Protein AF-A0T329-F1 (afdb_monomer_lite)

Sequence (205 aa):
LLAVPAVRWRAGVRARPNAAGSAGAGRGRLFFRAAAARPVATAVQAEQEDGEEEEEVVVEERYALGGACRVLAGMPAPLGATALHGGVNFAVYSSGASAASLCLFTPDDLKAETVTEEVPLDPLLNLTGNVWHVFIHGDQLHDMLYGYRFDGVFAPERGQYYDVSNIVVDPYAKAVVSRGKYGVPGPGDNCWPQMAGMIPLPHST

Organism: Sorghum bicolor (NCBI:txid4558)

Secondary structure (DSSP, 8-state):
--PPPP--------PPPPPP------------PPPP-PPPP--------------------EEEGGGTEEEE---S-SSEEEEETTEEEEEEE-SSEEEEEEEEE-HHHHHHT--SEEEEEPTTTSEETTEEEEEEE-GGGGG-EEEEEEEE-EEGGGTEE--TTSPBPPTT-SSEE--SSTT---GGG-SS---EEEPPPTT--

InterPro domains:
  IPR004193 Glycoside hydrolase, family 13, N-terminal [PF02922] (78-173)
  IPR013783 Immunoglobulin-like fold [G3DSA:2.60.40.10] (40-201)
  IPR014756 Immunoglobulin E-set [SSF81296] (74-200)
  IPR044505 Glycogen debranching enzyme GlgX/isoamylase, N-terminal Early set domain [cd02856] (78-183)

Foldseek 3Di:
DDDDDDDDDDDDDDDDDDDDDDDDDDDDDDDDDDDDDDDDDDDDDDDDDPDDPPPPPPPPFDAKPVRQKTKALADQPDAAWDDDPQWIKHKAFDQFFPWKKKFKAAPVCLLVVHTPIIHTFDCVRQDDNRMGMMIIGHPVQQRMWIWMFTHGDPDVVVPDHRDRVDTHEGPPAPDKDDDPDPPDAGPPSHNDGDMTGHRDDNPDD

Radius of gyration: 25.77 Å; chains: 1; bounding box: 57×97×56 Å

pLDDT: mean 74.61, std 25.46, range [27.39, 96.56]

Structure (mmCIF, N/CA/C/O backbone):
data_AF-A0T329-F1
#
_entry.id   AF-A0T329-F1
#
loop_
_atom_site.group_PDB
_atom_site.id
_atom_site.type_symbol
_atom_site.label_atom_id
_atom_site.label_alt_id
_atom_site.label_comp_id
_atom_site.label_asym_id
_atom_site.label_entity_id
_atom_site.label_seq_id
_atom_site.pdbx_PDB_ins_code
_atom_site.Cartn_x
_atom_site.Cartn_y
_atom_site.Cartn_z
_atom_site.occupancy
_atom_site.B_iso_or_equiv
_atom_site.auth_seq_id
_atom_site.auth_comp_id
_atom_site.auth_asym_id
_atom_site.auth_atom_id
_atom_site.pdbx_PDB_model_num
ATOM 1 N N . LEU A 1 1 ? 1.117 50.303 -25.299 1.00 45.19 1 LEU A N 1
ATOM 2 C CA . LEU A 1 1 ? 2.502 49.958 -24.904 1.00 45.19 1 LEU A CA 1
ATOM 3 C C . LEU A 1 1 ? 2.604 50.012 -23.384 1.00 45.19 1 LEU A C 1
ATOM 5 O O . LEU A 1 1 ? 2.921 51.059 -22.844 1.00 45.19 1 LEU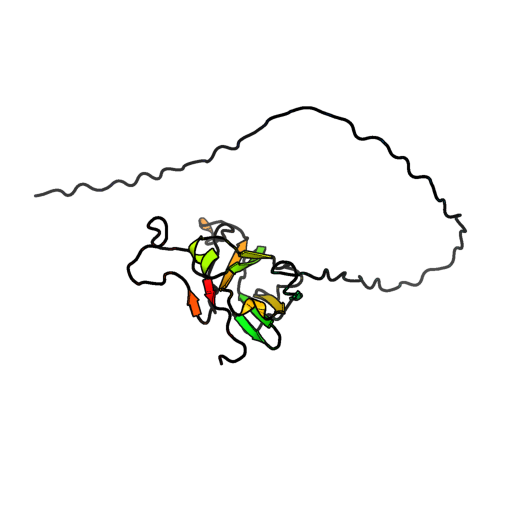 A O 1
ATOM 9 N N . LEU A 1 2 ? 2.281 48.915 -22.699 1.00 38.22 2 LEU A N 1
ATOM 10 C CA . LEU A 1 2 ? 2.601 48.726 -21.282 1.00 38.22 2 LEU A CA 1
ATOM 11 C C . LEU A 1 2 ? 3.101 47.288 -21.129 1.00 38.22 2 LEU A C 1
ATOM 13 O O . LEU A 1 2 ? 2.389 46.338 -21.443 1.00 38.22 2 LEU A O 1
ATOM 17 N N . ALA A 1 3 ? 4.378 47.177 -20.777 1.00 35.47 3 ALA A N 1
ATOM 18 C CA . ALA A 1 3 ? 5.136 45.943 -20.674 1.00 35.47 3 ALA A CA 1
ATOM 19 C C . ALA A 1 3 ? 4.874 45.264 -19.322 1.00 35.47 3 ALA A C 1
ATOM 21 O O . ALA A 1 3 ? 4.955 45.907 -18.278 1.00 35.47 3 ALA A O 1
ATOM 22 N N . VAL A 1 4 ? 4.593 43.962 -19.349 1.00 42.50 4 VAL A N 1
ATOM 23 C CA . VAL A 1 4 ? 4.541 43.093 -18.164 1.00 42.50 4 VAL A CA 1
ATOM 24 C C . VAL A 1 4 ? 5.918 42.432 -18.017 1.00 42.50 4 VAL A C 1
ATOM 26 O O . VAL A 1 4 ? 6.386 41.836 -18.990 1.00 42.50 4 VAL A O 1
ATOM 29 N N . PRO A 1 5 ? 6.608 42.518 -16.865 1.00 40.22 5 PRO A N 1
ATOM 30 C CA . PRO A 1 5 ? 7.885 41.838 -16.695 1.00 40.22 5 PRO A CA 1
ATOM 31 C C . PRO A 1 5 ? 7.687 40.339 -16.423 1.00 40.22 5 PRO A C 1
ATOM 33 O O . PRO A 1 5 ? 6.898 39.931 -15.573 1.00 40.22 5 PRO A O 1
ATOM 36 N N . ALA A 1 6 ? 8.442 39.526 -17.161 1.00 37.44 6 ALA A N 1
ATOM 37 C CA . ALA A 1 6 ? 8.512 38.078 -17.034 1.00 37.44 6 ALA A CA 1
ATOM 38 C C . ALA A 1 6 ? 9.158 37.656 -15.701 1.00 37.44 6 ALA A C 1
ATOM 40 O O . ALA A 1 6 ? 10.264 38.086 -15.364 1.00 37.44 6 ALA A O 1
ATOM 41 N N . VAL A 1 7 ? 8.487 36.769 -14.962 1.00 38.88 7 VAL A N 1
ATOM 42 C CA . VAL A 1 7 ? 9.017 36.152 -13.739 1.00 38.88 7 VAL A CA 1
ATOM 43 C C . VAL A 1 7 ? 9.925 34.986 -14.124 1.00 38.88 7 VAL A C 1
ATOM 45 O O . VAL A 1 7 ? 9.504 33.991 -14.710 1.00 38.88 7 VAL A O 1
ATOM 48 N N . ARG A 1 8 ? 11.208 35.140 -13.799 1.00 32.59 8 ARG A N 1
ATOM 49 C CA . ARG A 1 8 ? 12.291 34.189 -14.052 1.00 32.59 8 ARG A CA 1
ATOM 50 C C . ARG A 1 8 ? 12.406 33.229 -12.867 1.00 32.59 8 ARG A C 1
ATOM 52 O O . ARG A 1 8 ? 12.919 33.612 -11.819 1.00 32.59 8 ARG A O 1
ATOM 59 N N . TRP A 1 9 ? 11.970 31.984 -13.035 1.00 33.16 9 TRP A N 1
ATOM 60 C CA . TRP A 1 9 ? 12.202 30.925 -12.050 1.00 33.16 9 TRP A CA 1
ATOM 61 C C . TRP A 1 9 ? 13.675 30.496 -12.086 1.00 33.16 9 TRP A C 1
ATOM 63 O O . TRP A 1 9 ? 14.193 30.091 -13.126 1.00 33.16 9 TRP A O 1
ATOM 73 N N . ARG A 1 10 ? 14.375 30.620 -10.953 1.00 34.38 10 ARG A N 1
ATOM 74 C CA . ARG A 1 10 ? 15.698 30.018 -10.738 1.00 34.38 10 ARG A CA 1
ATOM 75 C C . ARG A 1 10 ? 15.503 28.695 -10.002 1.00 34.38 10 ARG A C 1
ATOM 77 O O . ARG A 1 10 ? 15.038 28.695 -8.867 1.00 34.38 10 ARG A O 1
ATOM 84 N N . ALA A 1 11 ? 15.887 27.593 -10.640 1.00 33.34 11 ALA A N 1
ATOM 85 C CA . ALA A 1 11 ? 16.025 26.295 -9.995 1.00 33.34 11 ALA A CA 1
ATOM 86 C C . ALA A 1 11 ? 17.158 26.364 -8.958 1.00 33.34 11 ALA A C 1
ATOM 88 O O . ALA A 1 11 ? 18.325 26.551 -9.306 1.00 33.34 11 ALA A O 1
ATOM 89 N N . GLY A 1 12 ? 16.804 26.278 -7.677 1.00 31.67 12 GLY A N 1
ATOM 90 C CA . GLY A 1 12 ? 17.750 26.164 -6.575 1.00 31.67 12 GLY A CA 1
ATOM 91 C C . GLY A 1 12 ? 17.897 24.705 -6.166 1.00 31.67 12 GLY A C 1
ATOM 92 O O . GLY A 1 12 ? 17.083 24.202 -5.400 1.00 31.67 12 GLY A O 1
ATOM 93 N N . VAL A 1 13 ? 18.944 24.042 -6.656 1.00 35.62 13 VAL A N 1
ATOM 94 C CA . VAL A 1 13 ? 19.409 22.752 -6.131 1.00 35.62 13 VAL A CA 1
ATOM 95 C C . VAL A 1 13 ? 19.964 23.004 -4.727 1.00 35.62 13 VAL A C 1
ATOM 97 O O . VAL A 1 13 ? 20.984 23.675 -4.577 1.00 35.62 13 VAL A O 1
ATOM 100 N N . ARG A 1 14 ? 19.293 22.504 -3.684 1.00 36.56 14 ARG A N 1
ATOM 101 C CA . ARG A 1 14 ? 19.864 22.437 -2.331 1.00 36.56 14 ARG A CA 1
ATOM 102 C C . ARG A 1 14 ? 20.309 21.009 -2.051 1.00 36.56 14 ARG A C 1
ATOM 104 O O . ARG A 1 14 ? 19.499 20.154 -1.713 1.00 36.56 14 ARG A O 1
ATOM 111 N N . ALA A 1 15 ? 21.613 20.787 -2.176 1.00 32.22 15 ALA A N 1
ATOM 112 C CA . ALA A 1 15 ? 22.290 19.636 -1.600 1.00 32.22 15 ALA A CA 1
ATOM 113 C C . ALA A 1 15 ? 22.218 19.716 -0.065 1.00 32.22 15 ALA A C 1
ATOM 115 O O . ALA A 1 15 ? 22.464 20.777 0.516 1.00 32.22 15 ALA A O 1
ATOM 116 N N . ARG A 1 16 ? 21.880 18.603 0.593 1.00 37.41 16 ARG A N 1
ATOM 117 C CA . ARG A 1 16 ? 22.009 18.456 2.048 1.00 37.41 16 ARG A CA 1
ATOM 118 C C . ARG A 1 16 ? 23.401 17.896 2.379 1.00 37.41 16 ARG A C 1
ATOM 120 O O . ARG A 1 16 ? 23.816 16.939 1.728 1.00 37.41 16 ARG A O 1
ATOM 127 N N . PRO A 1 17 ? 24.129 18.466 3.354 1.00 38.88 17 PRO A N 1
ATOM 128 C CA . PRO A 1 17 ? 25.424 17.946 3.779 1.00 38.88 17 PRO A CA 1
ATOM 129 C C . PRO A 1 17 ? 25.280 16.759 4.746 1.00 38.88 17 PRO A C 1
ATOM 131 O O . PRO A 1 17 ? 24.502 16.810 5.698 1.00 38.88 17 PRO A O 1
ATOM 134 N N . ASN A 1 18 ? 26.084 15.718 4.505 1.00 32.56 18 ASN A N 1
ATOM 135 C CA . ASN A 1 18 ? 26.355 14.622 5.436 1.00 32.56 18 ASN A CA 1
ATOM 136 C C . ASN A 1 18 ? 27.137 15.136 6.654 1.00 32.56 18 ASN A C 1
ATOM 138 O O . ASN A 1 18 ? 28.138 15.837 6.497 1.00 32.56 18 ASN A O 1
ATOM 142 N N . ALA A 1 19 ? 26.720 14.735 7.855 1.00 34.53 19 ALA A N 1
ATOM 143 C CA . ALA A 1 19 ? 27.475 14.935 9.087 1.00 34.53 19 ALA A CA 1
ATOM 144 C C . ALA A 1 19 ? 28.235 13.650 9.442 1.00 34.53 19 ALA A C 1
ATOM 146 O O . ALA A 1 19 ? 27.639 12.600 9.677 1.00 34.53 19 ALA A O 1
ATOM 147 N N . ALA A 1 20 ? 29.561 13.757 9.474 1.00 32.56 20 ALA A N 1
ATOM 148 C CA . ALA A 1 20 ? 30.476 12.751 9.983 1.00 32.56 20 ALA A CA 1
ATOM 149 C C . ALA A 1 20 ? 30.873 13.072 11.434 1.00 32.56 20 ALA A C 1
ATOM 151 O O . ALA A 1 20 ? 31.152 14.223 11.756 1.00 32.56 20 ALA A O 1
ATOM 152 N N . GLY A 1 21 ? 30.987 12.019 12.246 1.00 28.94 21 GLY A N 1
ATOM 153 C CA . GLY A 1 21 ? 32.034 11.852 13.257 1.00 28.94 21 GLY A CA 1
ATOM 154 C C . GLY A 1 21 ? 31.894 12.587 14.592 1.00 28.94 21 GLY A C 1
ATOM 155 O O . GLY A 1 21 ? 32.191 13.772 14.703 1.00 28.94 21 GLY A O 1
ATOM 156 N N . SER A 1 22 ? 31.674 11.822 15.663 1.00 34.50 22 SER A N 1
ATOM 157 C CA . SER A 1 22 ? 32.426 12.042 16.901 1.00 34.50 22 SER A CA 1
ATOM 158 C C . SER A 1 22 ? 32.785 10.703 17.553 1.00 34.50 22 SER A C 1
ATOM 160 O O . SER A 1 22 ? 31.972 9.790 17.678 1.00 34.50 22 SER A O 1
ATOM 162 N N . ALA A 1 23 ? 34.068 10.578 17.883 1.00 31.39 23 ALA A N 1
ATOM 163 C CA . ALA A 1 23 ? 34.666 9.475 18.612 1.00 31.39 23 ALA A CA 1
ATOM 164 C C . ALA A 1 23 ? 34.661 9.796 20.113 1.00 31.39 23 ALA A C 1
ATOM 166 O O . ALA A 1 23 ? 34.879 10.945 20.497 1.00 31.39 23 ALA A O 1
ATOM 167 N N . GLY A 1 24 ? 34.481 8.782 20.963 1.00 29.36 24 GLY A N 1
ATOM 168 C CA . GLY A 1 24 ? 34.556 8.960 22.413 1.00 29.36 24 GLY A CA 1
ATOM 169 C C . GLY A 1 24 ? 34.427 7.676 23.235 1.00 29.36 24 GLY A C 1
ATOM 170 O O . GLY A 1 24 ? 33.338 7.313 23.646 1.00 29.36 24 GLY A O 1
ATOM 171 N N . ALA A 1 25 ? 35.578 7.048 23.493 1.00 30.64 25 ALA A N 1
ATOM 172 C CA . ALA A 1 25 ? 35.999 6.394 24.742 1.00 30.64 25 ALA A CA 1
ATOM 173 C C . ALA A 1 25 ? 35.086 5.362 25.465 1.00 30.64 25 ALA A C 1
ATOM 175 O O . ALA A 1 25 ? 34.230 5.700 26.271 1.00 30.64 25 ALA A O 1
ATOM 176 N N . GLY A 1 26 ? 35.445 4.082 25.295 1.00 29.73 26 GLY A N 1
ATOM 177 C CA . GLY A 1 26 ? 35.900 3.151 26.345 1.00 29.73 26 GLY A CA 1
ATOM 178 C C . GLY A 1 26 ? 35.095 2.938 27.638 1.00 29.73 26 GLY A C 1
ATOM 179 O O . GLY A 1 26 ? 35.044 3.813 28.493 1.00 29.73 26 GLY A O 1
ATOM 180 N N . ARG A 1 27 ? 34.705 1.677 27.894 1.00 32.97 27 ARG A N 1
ATOM 181 C CA . ARG A 1 27 ? 35.072 0.912 29.111 1.00 32.97 27 ARG A CA 1
ATOM 182 C C . ARG A 1 27 ? 34.566 -0.536 29.051 1.00 32.97 27 ARG A C 1
ATOM 184 O O . ARG A 1 27 ? 33.564 -0.836 28.417 1.00 32.97 27 ARG A O 1
ATOM 191 N N . GLY A 1 28 ? 35.343 -1.410 29.689 1.00 31.30 28 GLY A N 1
ATOM 192 C CA . GLY A 1 28 ? 35.345 -2.868 29.578 1.00 31.30 28 GLY A CA 1
ATOM 193 C C . GLY A 1 28 ? 34.016 -3.597 29.764 1.00 31.30 28 GLY A C 1
ATOM 194 O O . GLY A 1 28 ? 33.159 -3.201 30.551 1.00 31.30 28 GLY A O 1
ATOM 195 N N . ARG A 1 29 ? 33.922 -4.758 29.111 1.00 35.59 29 ARG A N 1
ATOM 196 C CA . ARG A 1 29 ? 33.065 -5.854 29.558 1.00 35.59 29 ARG A CA 1
ATOM 197 C C . ARG A 1 29 ? 33.889 -7.118 29.742 1.00 35.59 29 ARG A C 1
ATOM 199 O O . ARG A 1 29 ? 34.763 -7.451 28.949 1.00 35.59 29 ARG A O 1
ATOM 206 N N . LEU A 1 30 ? 33.613 -7.727 30.884 1.00 36.62 30 LEU A N 1
ATOM 207 C CA . LEU A 1 30 ? 34.247 -8.889 31.470 1.00 36.62 30 LEU A CA 1
ATOM 208 C C . LEU A 1 30 ? 33.967 -10.135 30.628 1.00 36.62 30 LEU A C 1
ATOM 210 O O . LEU A 1 30 ? 32.835 -10.375 30.213 1.00 36.62 30 LEU A O 1
ATOM 214 N N . PHE A 1 31 ? 35.008 -10.936 30.428 1.00 27.39 31 PHE A N 1
ATOM 215 C CA . PHE A 1 31 ? 34.912 -12.284 29.890 1.00 27.39 31 PHE A CA 1
ATOM 216 C C . PHE A 1 31 ? 34.234 -13.197 30.916 1.00 27.39 31 PHE A C 1
ATOM 218 O O . PHE A 1 31 ? 34.784 -13.428 31.991 1.00 27.39 31 PHE A O 1
ATOM 225 N N . PHE A 1 32 ? 33.084 -13.769 30.564 1.00 30.48 32 PHE A N 1
ATOM 226 C CA . PHE A 1 32 ? 32.587 -14.987 31.197 1.00 30.48 32 PHE A CA 1
ATOM 227 C C . PHE A 1 32 ? 32.848 -16.164 30.253 1.00 30.48 32 PHE A C 1
ATOM 229 O O . PHE A 1 32 ? 32.249 -16.279 29.188 1.00 30.48 32 PHE A O 1
ATOM 236 N N . ARG A 1 33 ? 33.790 -17.027 30.649 1.00 32.84 33 ARG A N 1
ATOM 237 C CA . ARG A 1 33 ? 33.971 -18.373 30.091 1.00 32.84 33 ARG A CA 1
ATOM 238 C C . ARG A 1 33 ? 32.770 -19.225 30.505 1.00 32.84 33 ARG A C 1
ATOM 240 O O . ARG A 1 33 ? 32.576 -19.435 31.699 1.00 32.84 33 ARG A O 1
ATOM 247 N N . ALA A 1 34 ? 32.033 -19.761 29.537 1.00 33.00 34 ALA A N 1
ATOM 248 C CA . ALA A 1 34 ? 31.157 -20.909 29.746 1.00 33.00 34 ALA A CA 1
ATOM 249 C C . ALA A 1 34 ? 31.848 -22.167 29.205 1.00 33.00 34 ALA A C 1
ATOM 251 O O . ALA A 1 34 ? 32.463 -22.154 28.139 1.00 33.00 34 ALA A O 1
ATOM 252 N N . ALA A 1 35 ? 31.827 -23.211 30.027 1.00 32.75 35 ALA A N 1
ATOM 253 C CA . ALA A 1 35 ? 32.600 -24.430 29.894 1.00 32.75 35 ALA A CA 1
ATOM 254 C C . ALA A 1 35 ? 32.056 -25.383 28.819 1.00 32.75 35 ALA A C 1
ATOM 256 O O . ALA A 1 35 ? 30.879 -25.381 28.476 1.00 32.75 35 ALA A O 1
ATOM 257 N N . ALA A 1 36 ? 32.972 -26.212 28.327 1.00 32.31 36 ALA A N 1
ATOM 258 C CA . ALA A 1 36 ? 32.775 -27.231 27.315 1.00 32.31 36 ALA A CA 1
ATOM 259 C C . ALA A 1 36 ? 31.802 -28.343 27.740 1.00 32.31 36 ALA A C 1
ATOM 261 O O . ALA A 1 36 ? 31.911 -28.884 28.839 1.00 32.31 36 ALA A O 1
ATOM 262 N N . ALA A 1 37 ? 30.978 -28.785 26.792 1.00 33.53 37 ALA A N 1
ATOM 263 C CA . ALA A 1 37 ? 30.435 -30.136 26.752 1.00 33.53 37 ALA A CA 1
ATOM 264 C C . ALA A 1 37 ? 30.805 -30.741 25.391 1.00 33.53 37 ALA A C 1
ATOM 266 O O . ALA A 1 37 ? 30.382 -30.259 24.343 1.00 33.53 37 ALA A O 1
ATOM 267 N N . ARG A 1 38 ? 31.675 -31.754 25.410 1.00 31.86 38 ARG A N 1
ATOM 268 C CA . ARG A 1 38 ? 32.046 -32.551 24.234 1.00 31.86 38 ARG A CA 1
ATOM 269 C C . ARG A 1 38 ? 31.001 -33.655 24.064 1.00 31.86 38 ARG A C 1
ATOM 271 O O . ARG A 1 38 ? 30.842 -34.421 25.014 1.00 31.86 38 ARG A O 1
ATOM 278 N N . PRO A 1 39 ? 30.377 -33.837 22.893 1.00 34.91 39 PRO A N 1
ATOM 279 C CA . PRO A 1 39 ? 29.823 -35.130 22.547 1.00 34.91 39 PRO A CA 1
ATOM 280 C C . PRO A 1 39 ? 30.928 -36.010 21.944 1.00 34.91 39 PRO A C 1
ATOM 282 O O . PRO A 1 39 ? 31.755 -35.575 21.141 1.00 34.91 39 PRO A O 1
ATOM 285 N N . VAL A 1 40 ? 30.974 -37.251 22.420 1.00 37.09 40 VAL A N 1
ATOM 286 C CA . VAL A 1 40 ? 31.840 -38.333 21.951 1.00 37.09 40 VAL A CA 1
ATOM 287 C C . VAL A 1 40 ? 31.418 -38.732 20.537 1.00 37.09 40 VAL A C 1
ATOM 289 O O . VAL A 1 40 ? 30.264 -39.082 20.308 1.00 37.09 40 VAL A O 1
ATOM 292 N N . ALA A 1 41 ? 32.363 -38.689 19.599 1.00 29.73 41 ALA A N 1
ATOM 293 C CA . ALA A 1 41 ? 32.187 -39.219 18.256 1.00 29.73 41 ALA A CA 1
ATOM 294 C C . ALA A 1 41 ? 32.159 -40.753 18.308 1.00 29.73 41 ALA A C 1
ATOM 296 O O . ALA A 1 41 ? 33.136 -41.376 18.720 1.00 29.73 41 ALA A O 1
ATOM 297 N N . THR A 1 42 ? 31.055 -41.351 17.866 1.00 30.16 42 THR A N 1
ATOM 298 C CA . THR A 1 42 ? 31.027 -42.750 17.430 1.00 30.16 42 THR A CA 1
ATOM 299 C C . THR A 1 42 ? 30.732 -42.727 15.941 1.00 30.16 42 THR A C 1
ATOM 301 O O . THR A 1 42 ? 29.646 -42.334 15.528 1.00 30.16 42 THR A O 1
ATOM 304 N N . ALA A 1 43 ? 31.738 -43.063 15.137 1.00 31.59 43 ALA A N 1
ATOM 305 C CA . ALA A 1 43 ? 31.598 -43.189 13.698 1.00 31.59 43 ALA A CA 1
ATOM 306 C C . ALA A 1 43 ? 30.886 -44.509 13.384 1.00 31.59 43 ALA A C 1
ATOM 308 O O . ALA A 1 43 ? 31.407 -45.581 13.689 1.00 31.59 43 ALA A O 1
ATOM 309 N N . VAL A 1 44 ? 29.714 -44.419 12.763 1.00 33.25 44 VAL A N 1
ATOM 310 C CA . VAL A 1 44 ? 29.081 -45.529 12.051 1.00 33.25 44 VAL A CA 1
ATOM 311 C C . VAL A 1 44 ? 28.923 -45.053 10.612 1.00 33.25 44 VAL A C 1
ATOM 313 O O . VAL A 1 44 ? 28.209 -44.089 10.353 1.00 33.25 44 VAL A O 1
ATOM 316 N N . GLN A 1 45 ? 29.673 -45.665 9.697 1.00 31.28 45 GLN A N 1
ATOM 317 C CA . GLN A 1 45 ? 29.462 -45.515 8.260 1.00 31.28 45 GLN A CA 1
ATOM 318 C C . GLN A 1 45 ? 28.367 -46.492 7.838 1.00 31.28 45 GLN A C 1
ATOM 320 O O . GLN A 1 45 ? 28.517 -47.686 8.091 1.00 31.28 45 GLN A O 1
ATOM 325 N N . ALA A 1 46 ? 27.325 -46.000 7.171 1.00 32.28 46 ALA A N 1
ATOM 326 C CA . ALA A 1 46 ? 26.511 -46.780 6.244 1.00 32.28 46 ALA A CA 1
ATOM 327 C C . ALA A 1 46 ? 25.650 -45.836 5.385 1.00 32.28 46 ALA A C 1
ATOM 329 O O . ALA A 1 46 ? 24.747 -45.191 5.897 1.00 32.28 46 ALA A O 1
ATOM 330 N N . GLU A 1 47 ? 26.044 -45.762 4.112 1.00 34.59 47 GLU A N 1
ATOM 331 C CA . GLU A 1 47 ? 25.227 -45.798 2.887 1.00 34.59 47 GLU A CA 1
ATOM 332 C C . GLU A 1 47 ? 24.157 -44.719 2.618 1.00 34.59 47 GLU A C 1
ATOM 334 O O . GLU A 1 47 ? 23.317 -44.372 3.439 1.00 34.59 47 GLU A O 1
ATOM 339 N N . GLN A 1 48 ? 24.260 -44.185 1.397 1.00 35.88 48 GLN A N 1
ATOM 340 C CA . GLN A 1 48 ? 23.442 -43.147 0.779 1.00 35.88 48 GLN A CA 1
ATOM 341 C C . GLN A 1 48 ? 22.045 -43.654 0.418 1.00 35.88 48 GLN A C 1
ATOM 343 O O . GLN A 1 48 ? 21.921 -44.668 -0.261 1.00 35.88 48 GLN A O 1
ATOM 348 N N . GLU A 1 49 ? 21.044 -42.851 0.762 1.00 37.06 49 GLU A N 1
ATOM 349 C CA . GLU A 1 49 ? 19.749 -42.752 0.089 1.00 37.06 49 GLU A CA 1
ATOM 350 C C . GLU A 1 49 ? 19.570 -41.253 -0.210 1.00 37.06 49 GLU A C 1
ATOM 352 O O . GLU A 1 49 ? 19.741 -40.417 0.683 1.00 37.06 49 GLU A O 1
ATOM 357 N N . ASP A 1 50 ? 19.322 -40.882 -1.461 1.00 35.84 50 ASP A N 1
ATOM 358 C CA . ASP A 1 50 ? 19.046 -39.514 -1.892 1.00 35.84 50 ASP A CA 1
ATOM 359 C C . ASP A 1 50 ? 17.638 -39.100 -1.442 1.00 35.84 50 ASP A C 1
ATOM 361 O O . ASP A 1 50 ? 16.653 -39.216 -2.164 1.00 35.84 50 ASP A O 1
ATOM 365 N N . GLY A 1 51 ? 17.558 -38.649 -0.189 1.00 35.59 51 GLY A N 1
ATOM 366 C CA . GLY A 1 51 ? 16.379 -38.011 0.379 1.00 35.59 51 GLY A CA 1
ATOM 367 C C . GLY A 1 51 ? 16.186 -36.622 -0.217 1.00 35.59 51 GLY A C 1
ATOM 368 O O . GLY A 1 51 ? 17.087 -35.786 -0.168 1.00 35.59 51 GLY A O 1
ATOM 369 N N . GLU A 1 52 ? 15.005 -36.393 -0.780 1.00 43.91 52 GLU A N 1
ATOM 370 C CA . GLU A 1 52 ? 14.500 -35.075 -1.144 1.00 43.91 52 GLU A CA 1
ATOM 371 C C . GLU A 1 52 ? 14.625 -34.158 0.084 1.00 43.91 52 GLU A C 1
ATOM 373 O O . GLU A 1 52 ? 13.993 -34.385 1.116 1.00 43.91 52 GLU A O 1
ATOM 378 N N . GLU A 1 53 ? 15.507 -33.160 0.006 1.00 41.69 53 GLU A N 1
ATOM 379 C CA . GLU A 1 53 ? 15.606 -32.107 1.011 1.00 41.69 53 GLU A CA 1
ATOM 380 C C . GLU A 1 53 ? 14.315 -31.281 0.918 1.00 41.69 53 GLU A C 1
ATOM 382 O O . GLU A 1 53 ? 14.207 -30.353 0.117 1.00 41.69 53 GLU A O 1
ATOM 387 N N . GLU A 1 54 ? 13.294 -31.663 1.689 1.00 49.00 54 GLU A N 1
ATOM 388 C CA . GLU A 1 54 ? 12.170 -30.784 1.990 1.00 49.00 54 GLU A CA 1
ATOM 389 C C . GLU A 1 54 ? 12.760 -29.552 2.679 1.00 49.00 54 GLU A C 1
ATOM 391 O O . GLU A 1 54 ? 13.111 -29.579 3.859 1.00 49.00 54 GLU A O 1
ATOM 396 N N . GLU A 1 55 ? 12.957 -28.483 1.909 1.00 48.91 55 GLU A N 1
ATOM 397 C CA . GLU A 1 55 ? 13.337 -27.179 2.428 1.00 48.91 55 GLU A CA 1
ATOM 398 C C . GLU A 1 55 ? 12.205 -26.754 3.374 1.00 48.91 55 GLU A C 1
ATOM 400 O O . GLU A 1 55 ? 11.133 -26.329 2.942 1.00 48.91 55 GLU A O 1
ATOM 405 N N . GLU A 1 56 ? 12.393 -26.988 4.674 1.00 46.19 56 GLU A N 1
ATOM 406 C CA . GLU A 1 56 ? 11.439 -26.616 5.710 1.00 46.19 56 GLU A CA 1
ATOM 407 C C . GLU A 1 56 ? 11.355 -25.085 5.695 1.00 46.19 56 GLU A C 1
ATOM 409 O O . GLU A 1 56 ? 12.180 -24.385 6.285 1.00 46.19 56 GLU A O 1
ATOM 414 N N . VAL A 1 57 ? 10.407 -24.546 4.920 1.00 50.56 57 VAL A N 1
ATOM 415 C CA . VAL A 1 57 ? 10.198 -23.104 4.809 1.00 50.56 57 VAL A CA 1
ATOM 416 C C . VAL A 1 57 ? 9.751 -22.633 6.183 1.00 50.56 57 VAL A C 1
ATOM 418 O O . VAL A 1 57 ? 8.594 -22.795 6.572 1.00 50.56 57 VAL A O 1
ATOM 421 N N . VAL A 1 58 ? 10.686 -22.069 6.943 1.00 49.72 58 VAL A N 1
ATOM 422 C CA . VAL A 1 58 ? 10.399 -21.429 8.222 1.00 49.72 58 VAL A CA 1
ATOM 423 C C . VAL A 1 58 ? 9.544 -20.203 7.913 1.00 49.72 58 VAL A C 1
ATOM 425 O O . VAL A 1 58 ? 10.054 -19.134 7.584 1.00 49.72 58 VAL A O 1
ATOM 428 N N . VAL A 1 59 ? 8.222 -20.366 7.949 1.00 59.31 59 VAL A N 1
ATOM 429 C CA . VAL A 1 59 ? 7.286 -19.254 7.780 1.00 59.31 59 VAL A CA 1
ATOM 430 C C . VAL A 1 59 ? 7.362 -18.424 9.056 1.00 59.31 59 VAL A C 1
ATOM 432 O O . VAL A 1 59 ? 6.712 -18.743 10.051 1.00 59.31 59 VAL A O 1
ATOM 435 N N . GLU A 1 60 ? 8.196 -17.383 9.059 1.00 67.44 60 GLU A N 1
ATOM 436 C CA . GLU A 1 60 ? 8.200 -16.420 10.156 1.00 67.44 60 GLU A CA 1
ATOM 437 C C . GLU A 1 60 ? 6.792 -15.834 10.297 1.00 67.44 60 GLU A C 1
ATOM 439 O O . GLU A 1 60 ? 6.228 -15.272 9.355 1.00 67.44 60 GLU A O 1
ATOM 444 N N . GLU A 1 61 ? 6.194 -15.978 11.479 1.00 77.06 61 GLU A N 1
ATOM 445 C CA . GLU A 1 61 ? 4.913 -15.348 11.751 1.00 77.06 61 GLU A CA 1
ATOM 446 C C . GLU A 1 61 ? 5.108 -13.839 11.862 1.00 77.06 61 GLU A C 1
ATOM 448 O O . GLU A 1 61 ? 5.717 -13.327 12.803 1.00 77.06 61 GLU A O 1
ATOM 453 N N . ARG A 1 62 ? 4.579 -13.116 10.879 1.00 87.25 62 ARG A N 1
ATOM 454 C CA . ARG A 1 62 ? 4.660 -11.661 10.822 1.00 87.25 62 ARG A CA 1
ATOM 455 C C . ARG A 1 62 ? 3.424 -11.075 11.488 1.00 87.25 62 ARG A C 1
ATOM 457 O O . ARG A 1 62 ? 2.304 -11.511 11.226 1.00 87.25 62 ARG A O 1
ATOM 464 N N . TYR A 1 63 ? 3.620 -10.077 12.338 1.00 86.31 63 TYR A N 1
ATOM 465 C CA . TYR A 1 63 ? 2.536 -9.371 13.011 1.00 86.31 63 TYR A CA 1
ATOM 466 C C . TYR A 1 63 ? 2.646 -7.865 12.765 1.00 86.31 63 TYR A C 1
ATOM 468 O O . TYR A 1 63 ? 3.745 -7.340 12.610 1.00 86.31 63 TYR A O 1
ATOM 476 N N . ALA A 1 64 ? 1.503 -7.186 12.737 1.00 85.31 64 ALA A N 1
ATOM 477 C CA . ALA A 1 64 ? 1.370 -5.738 12.619 1.00 85.31 64 ALA A CA 1
ATOM 478 C C . ALA A 1 64 ? 0.638 -5.170 13.845 1.00 85.31 64 ALA A C 1
ATOM 480 O O . ALA A 1 64 ? -0.007 -5.912 14.598 1.00 85.31 64 ALA A O 1
ATOM 481 N N . LEU A 1 65 ? 0.729 -3.851 14.035 1.00 86.00 65 LEU A N 1
ATOM 482 C CA . LEU A 1 65 ? 0.086 -3.111 15.129 1.00 86.00 65 LEU A CA 1
ATOM 483 C C . LEU A 1 65 ? 0.497 -3.659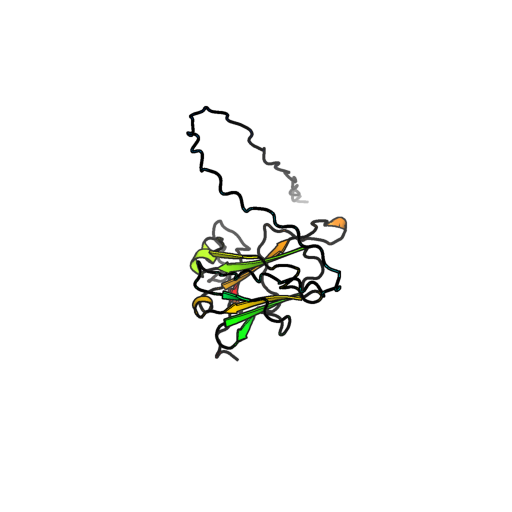 16.502 1.00 86.00 65 LEU A C 1
ATOM 485 O O . LEU A 1 65 ? -0.338 -3.941 17.362 1.00 86.00 65 LEU A O 1
ATOM 489 N N . GLY A 1 66 ? 1.801 -3.877 16.687 1.00 82.19 66 GLY A N 1
ATOM 490 C CA . GLY A 1 66 ? 2.354 -4.351 17.958 1.00 82.19 66 GLY A CA 1
ATOM 491 C C . GLY A 1 66 ? 1.929 -5.769 18.360 1.00 82.19 66 GLY A C 1
ATOM 492 O O . GLY A 1 66 ? 1.894 -6.070 19.551 1.00 82.19 66 GLY A O 1
ATOM 493 N N . GLY A 1 67 ? 1.590 -6.637 17.398 1.00 84.62 67 GLY A N 1
ATOM 494 C CA . GLY A 1 67 ? 1.204 -8.032 17.660 1.00 84.62 67 GLY A CA 1
ATOM 495 C C . GLY A 1 67 ? -0.298 -8.308 17.582 1.00 84.62 67 GLY A C 1
ATOM 496 O O . GLY A 1 67 ? -0.707 -9.462 17.671 1.00 84.62 67 GLY A O 1
ATOM 497 N N . ALA A 1 68 ? -1.125 -7.274 17.415 1.00 85.50 68 ALA A N 1
ATOM 498 C CA . ALA A 1 68 ? -2.580 -7.411 17.417 1.00 85.50 68 ALA A CA 1
ATOM 499 C C . ALA A 1 68 ? -3.135 -8.032 16.127 1.00 85.50 68 ALA A C 1
ATOM 501 O O . ALA A 1 68 ? -4.182 -8.680 16.162 1.00 85.50 68 ALA A O 1
ATOM 502 N N . CYS A 1 69 ? -2.442 -7.847 15.002 1.00 89.00 69 CYS A N 1
ATOM 503 C CA . CYS A 1 69 ? -2.871 -8.363 13.709 1.00 89.00 69 CYS A CA 1
ATOM 504 C C . CYS A 1 69 ? -1.824 -9.295 13.109 1.00 89.00 69 CYS A C 1
ATOM 506 O O . CYS A 1 69 ? -0.639 -8.969 13.089 1.00 89.00 69 CYS A O 1
ATOM 508 N N . ARG A 1 70 ? -2.254 -10.442 12.581 1.00 92.25 70 ARG A N 1
ATOM 509 C CA . ARG A 1 70 ? -1.367 -11.395 11.901 1.00 92.25 70 ARG A CA 1
ATOM 510 C C . ARG A 1 70 ? -1.283 -11.048 10.420 1.00 92.25 70 ARG A C 1
ATOM 512 O O . ARG A 1 70 ? -2.309 -10.844 9.776 1.00 92.25 70 ARG A O 1
ATOM 519 N N . VAL A 1 71 ? -0.073 -10.999 9.882 1.00 94.12 71 VAL A N 1
ATOM 520 C CA . VAL A 1 71 ? 0.211 -10.721 8.474 1.00 94.12 71 VAL A CA 1
ATOM 521 C C . VAL A 1 71 ? 0.435 -12.049 7.758 1.00 94.12 71 VAL A C 1
ATOM 523 O O . VAL A 1 71 ? 1.329 -12.817 8.104 1.00 94.12 71 VAL A O 1
ATOM 526 N N . LEU A 1 72 ? -0.404 -12.322 6.768 1.00 93.44 72 LEU A N 1
ATOM 527 C CA . LEU A 1 72 ? -0.393 -13.515 5.930 1.00 93.44 72 LEU A CA 1
ATOM 528 C C . LEU A 1 72 ? -0.155 -13.107 4.470 1.00 93.44 72 LEU A C 1
ATOM 530 O O . LEU A 1 72 ? -0.422 -11.965 4.099 1.00 93.44 72 LEU A O 1
ATOM 534 N N . ALA A 1 73 ? 0.288 -14.050 3.634 1.00 91.62 73 ALA A N 1
ATOM 535 C CA . ALA A 1 73 ? 0.563 -13.797 2.214 1.00 91.62 73 ALA A CA 1
ATOM 536 C C . ALA A 1 73 ? -0.643 -13.190 1.471 1.00 91.62 73 ALA A C 1
ATOM 538 O O . ALA A 1 73 ? -0.499 -12.261 0.691 1.00 91.62 73 ALA A O 1
ATOM 539 N N . GLY A 1 74 ? -1.859 -13.656 1.774 1.00 93.44 74 GLY A N 1
ATOM 540 C CA . GLY A 1 74 ? -3.091 -13.159 1.161 1.00 93.44 74 GLY A CA 1
ATOM 541 C C . GLY A 1 74 ? -3.333 -13.689 -0.248 1.00 93.44 74 GLY A C 1
ATOM 542 O O . GLY A 1 74 ? -2.906 -14.790 -0.583 1.00 93.44 74 GLY A O 1
ATOM 543 N N . MET A 1 75 ? -4.081 -12.933 -1.057 1.00 93.75 75 MET A N 1
ATOM 544 C CA . MET A 1 75 ? -4.453 -13.326 -2.420 1.00 93.75 75 MET A CA 1
ATOM 545 C C . MET A 1 75 ? -4.288 -12.168 -3.415 1.00 93.75 75 MET A C 1
ATOM 547 O O . MET A 1 75 ? -4.677 -11.041 -3.103 1.00 93.75 75 MET A O 1
ATOM 551 N N . PRO A 1 76 ? -3.821 -12.429 -4.652 1.00 94.38 76 PRO A N 1
ATOM 552 C CA . PRO A 1 76 ? -3.649 -11.398 -5.681 1.00 94.38 76 PRO A CA 1
ATOM 553 C C . PRO A 1 76 ? -4.971 -10.857 -6.245 1.00 94.38 76 PRO A C 1
ATOM 555 O O . PRO A 1 76 ? -4.981 -9.863 -6.967 1.00 94.38 76 PRO A O 1
ATOM 558 N N . ALA A 1 77 ? -6.095 -11.509 -5.958 1.00 92.75 77 ALA A N 1
ATOM 559 C CA . ALA A 1 77 ? -7.412 -11.072 -6.390 1.00 92.75 77 ALA A CA 1
ATOM 560 C C . ALA A 1 77 ? -8.417 -11.184 -5.236 1.00 92.75 77 ALA A C 1
ATOM 562 O O . ALA A 1 77 ? -8.316 -12.119 -4.437 1.00 92.75 77 ALA A O 1
ATOM 563 N N . PRO A 1 78 ? -9.423 -10.293 -5.174 1.00 93.62 78 PRO A N 1
ATOM 564 C CA . PRO A 1 78 ? -9.653 -9.127 -6.043 1.00 93.62 78 PRO A CA 1
ATOM 565 C C . PRO A 1 78 ? -8.673 -7.969 -5.773 1.00 93.62 78 PRO A C 1
ATOM 567 O O . PRO A 1 78 ? -8.089 -7.896 -4.698 1.00 93.62 78 PRO A O 1
ATOM 570 N N . LEU A 1 79 ? -8.516 -7.065 -6.748 1.00 93.94 79 LEU A N 1
ATOM 571 C CA . LEU A 1 79 ? -7.690 -5.860 -6.604 1.00 93.94 79 LEU A CA 1
ATOM 572 C C . LEU A 1 79 ? -8.331 -4.854 -5.637 1.00 93.94 79 LEU A C 1
ATOM 574 O O . LEU A 1 79 ? -9.554 -4.717 -5.578 1.00 93.94 79 LEU A O 1
ATOM 578 N N . GLY A 1 80 ? -7.481 -4.124 -4.927 1.00 94.31 80 GLY A N 1
ATOM 579 C CA . GLY A 1 80 ? -7.835 -3.179 -3.878 1.00 94.31 80 GLY A CA 1
ATOM 580 C C . GLY A 1 80 ? -7.914 -3.810 -2.492 1.00 94.31 80 GLY A C 1
ATOM 581 O O . GLY A 1 80 ? -7.551 -4.968 -2.280 1.00 94.31 80 GLY A O 1
ATOM 582 N N . ALA A 1 81 ? -8.410 -3.032 -1.532 1.00 93.56 81 ALA A N 1
ATOM 583 C CA . ALA A 1 81 ? -8.743 -3.536 -0.207 1.00 93.56 81 ALA A CA 1
ATOM 584 C C . ALA A 1 81 ? -10.113 -4.233 -0.225 1.00 93.56 81 ALA A C 1
ATOM 586 O O . ALA A 1 81 ? -11.138 -3.642 -0.583 1.00 93.56 81 ALA A O 1
ATOM 587 N N . THR A 1 82 ? -10.141 -5.494 0.197 1.00 92.81 82 THR A N 1
ATOM 588 C CA . THR A 1 82 ? -11.349 -6.316 0.298 1.00 92.81 82 THR A CA 1
ATOM 589 C C . THR A 1 82 ? -11.444 -6.931 1.681 1.00 92.81 82 THR A C 1
ATOM 591 O O . THR A 1 82 ? -10.594 -7.724 2.080 1.00 92.81 82 THR A O 1
ATOM 594 N N . ALA A 1 83 ? -12.498 -6.574 2.411 1.00 90.88 83 ALA A N 1
ATOM 595 C CA . ALA A 1 83 ? -12.799 -7.185 3.695 1.00 90.88 83 ALA A CA 1
ATOM 596 C C . ALA A 1 83 ? -13.235 -8.640 3.486 1.00 90.88 83 ALA A C 1
ATOM 598 O O . ALA A 1 83 ? -14.152 -8.917 2.712 1.00 90.88 83 ALA A O 1
ATOM 599 N N . LEU A 1 84 ? -12.562 -9.555 4.174 1.00 89.25 84 LEU A N 1
ATOM 600 C CA . LEU A 1 84 ? -12.906 -10.970 4.244 1.00 89.25 84 LEU A CA 1
ATOM 601 C C . LEU A 1 84 ? -13.243 -11.321 5.697 1.00 89.25 84 LEU A C 1
ATOM 603 O O . LEU A 1 84 ? -13.204 -10.482 6.597 1.00 89.25 84 LEU A O 1
ATOM 607 N N . HIS A 1 85 ? -13.601 -12.576 5.941 1.00 86.19 85 HIS A N 1
ATOM 608 C CA . HIS A 1 85 ? -13.857 -13.031 7.300 1.00 86.19 85 HIS A CA 1
ATOM 609 C C . HIS A 1 85 ? -12.579 -12.935 8.154 1.00 86.19 85 HIS A C 1
ATOM 611 O O . HIS A 1 85 ? -11.564 -13.539 7.812 1.00 86.19 85 HIS A O 1
ATOM 617 N N . GLY A 1 86 ? -12.636 -12.166 9.246 1.00 86.62 86 GLY A N 1
ATOM 618 C CA . GLY A 1 86 ? -11.538 -12.010 10.209 1.00 86.62 86 GLY A CA 1
ATOM 619 C C . GLY A 1 86 ? -10.409 -11.063 9.784 1.00 86.62 86 GLY A C 1
ATOM 620 O O . GLY A 1 86 ? -9.401 -10.975 10.481 1.00 86.62 86 GLY A O 1
ATOM 621 N N . GLY A 1 87 ? -10.523 -10.359 8.654 1.00 91.69 87 GLY A N 1
ATOM 622 C CA . GLY A 1 87 ? -9.460 -9.458 8.214 1.00 91.69 87 GLY A CA 1
ATOM 623 C C . GLY A 1 87 ? -9.689 -8.819 6.854 1.00 91.69 87 GLY A C 1
ATOM 624 O O . GLY A 1 87 ? -10.792 -8.824 6.307 1.00 91.69 87 GLY A O 1
ATOM 625 N N . VAL A 1 88 ? -8.621 -8.266 6.287 1.00 93.69 88 VAL A N 1
ATOM 626 C CA . VAL A 1 88 ? -8.669 -7.535 5.018 1.00 93.69 88 VAL A CA 1
ATOM 627 C C . VAL A 1 88 ? -7.562 -8.018 4.098 1.00 93.69 88 VAL A C 1
ATOM 629 O O . VAL A 1 88 ? -6.394 -8.077 4.481 1.00 93.69 88 VAL A O 1
ATOM 632 N N . ASN A 1 89 ? -7.947 -8.363 2.871 1.00 94.94 89 ASN A N 1
ATOM 633 C CA . ASN A 1 89 ? -7.019 -8.643 1.789 1.00 94.94 89 ASN A CA 1
ATOM 634 C C . ASN A 1 89 ? -6.717 -7.353 1.037 1.00 94.94 89 ASN A C 1
ATOM 636 O O . ASN A 1 89 ? -7.633 -6.666 0.587 1.00 94.94 89 ASN A O 1
ATOM 640 N N . PHE A 1 90 ? -5.441 -7.060 0.877 1.00 96.06 90 PHE A N 1
ATOM 641 C CA . PHE A 1 90 ? -4.931 -5.939 0.114 1.00 96.06 90 PHE A CA 1
ATOM 642 C C . PHE A 1 90 ? -4.266 -6.492 -1.136 1.00 96.06 90 PHE A C 1
ATOM 644 O O . PHE A 1 90 ? -3.438 -7.390 -1.024 1.00 96.06 90 PHE A O 1
ATOM 651 N N . ALA A 1 91 ? -4.616 -5.972 -2.310 1.00 96.44 91 ALA A N 1
ATOM 652 C CA . ALA A 1 91 ? -3.953 -6.334 -3.557 1.00 96.44 91 ALA A CA 1
ATOM 653 C C . ALA A 1 91 ? -3.782 -5.113 -4.463 1.00 96.44 91 ALA A C 1
ATOM 655 O O . ALA A 1 91 ? -4.741 -4.400 -4.749 1.00 96.44 91 ALA A O 1
ATOM 656 N N . VAL A 1 92 ? -2.570 -4.872 -4.953 1.00 96.19 92 VAL A N 1
ATOM 657 C CA . VAL A 1 92 ? -2.244 -3.727 -5.803 1.00 96.19 92 VAL A CA 1
ATOM 658 C C . VAL A 1 92 ? -1.304 -4.139 -6.928 1.00 96.19 92 VAL A C 1
ATOM 660 O O . VAL A 1 92 ? -0.330 -4.866 -6.742 1.00 96.19 92 VAL A O 1
ATOM 663 N N . TYR A 1 93 ? -1.603 -3.667 -8.134 1.00 95.88 93 TYR A N 1
ATOM 664 C CA . TYR A 1 93 ? -0.768 -3.921 -9.299 1.00 95.88 93 TYR A CA 1
ATOM 665 C C . TYR A 1 93 ? 0.422 -2.959 -9.331 1.00 95.88 93 TYR A C 1
ATOM 667 O O . TYR A 1 93 ? 0.238 -1.742 -9.305 1.00 95.88 93 TYR A O 1
ATOM 675 N N . SER A 1 94 ? 1.632 -3.499 -9.464 1.00 93.50 94 SER A N 1
ATOM 676 C CA . SER A 1 94 ? 2.837 -2.723 -9.754 1.00 93.50 94 SER A CA 1
ATOM 677 C C . SER A 1 94 ? 3.864 -3.600 -10.464 1.00 93.50 94 SER A C 1
ATOM 679 O O . SER A 1 94 ? 4.376 -4.558 -9.892 1.00 93.50 94 SER A O 1
ATOM 681 N N . SER A 1 95 ? 4.169 -3.277 -11.723 1.00 90.25 95 SER A N 1
ATOM 682 C CA . SER A 1 95 ? 5.060 -4.085 -12.569 1.00 90.25 95 SER A CA 1
ATOM 683 C C . SER A 1 95 ? 6.544 -3.747 -12.449 1.00 90.25 95 SER A C 1
ATOM 685 O O . SER A 1 95 ? 7.367 -4.467 -13.001 1.00 90.25 95 SER A O 1
ATOM 687 N N . GLY A 1 96 ? 6.900 -2.617 -11.835 1.00 86.94 96 GLY A N 1
ATOM 688 C CA . GLY A 1 96 ? 8.285 -2.132 -11.792 1.00 86.94 96 GLY A CA 1
ATOM 689 C C . GLY A 1 96 ? 8.808 -1.821 -10.394 1.00 86.94 96 GLY A C 1
ATOM 690 O O . GLY A 1 96 ? 9.929 -1.330 -10.286 1.00 86.94 96 GLY A O 1
ATOM 691 N N . ALA A 1 97 ? 8.014 -2.072 -9.350 1.00 91.75 97 ALA A N 1
ATOM 692 C CA . ALA A 1 97 ? 8.476 -1.927 -7.978 1.00 91.75 97 ALA A CA 1
ATOM 693 C C . ALA A 1 97 ? 9.408 -3.090 -7.612 1.00 91.75 97 ALA A C 1
ATOM 695 O O . ALA A 1 97 ? 9.094 -4.247 -7.889 1.00 91.75 97 ALA A O 1
ATOM 696 N N . SER A 1 98 ? 10.542 -2.783 -6.986 1.00 91.31 98 SER A N 1
ATOM 697 C CA . SER A 1 98 ? 11.455 -3.780 -6.416 1.00 91.31 98 SER A CA 1
ATOM 698 C C . SER A 1 98 ? 11.001 -4.247 -5.036 1.00 91.31 98 SER A C 1
ATOM 700 O O . SER A 1 98 ? 11.238 -5.393 -4.668 1.00 91.31 98 SER A O 1
ATOM 702 N N . ALA A 1 99 ? 10.338 -3.368 -4.286 1.00 93.62 99 ALA A N 1
ATOM 703 C CA . ALA A 1 99 ? 9.708 -3.686 -3.015 1.00 93.62 99 ALA A CA 1
ATOM 704 C C . ALA A 1 99 ? 8.436 -2.853 -2.838 1.00 93.62 99 ALA A C 1
ATOM 706 O O . ALA A 1 99 ? 8.301 -1.761 -3.400 1.00 93.62 99 ALA A O 1
ATOM 707 N N . ALA A 1 100 ? 7.509 -3.362 -2.037 1.00 95.50 100 ALA A N 1
ATOM 708 C CA . ALA A 1 100 ? 6.316 -2.640 -1.632 1.00 95.50 100 ALA A CA 1
ATOM 709 C C . ALA A 1 100 ? 6.148 -2.740 -0.117 1.00 95.50 100 ALA A C 1
ATOM 711 O O . ALA A 1 100 ? 6.422 -3.780 0.475 1.00 95.50 100 ALA A O 1
ATOM 712 N N . SER A 1 101 ? 5.643 -1.680 0.497 1.00 95.94 101 SER A N 1
ATOM 713 C CA . SER A 1 101 ? 5.191 -1.690 1.883 1.00 95.94 101 SER A CA 1
ATOM 714 C C . SER A 1 101 ? 3.760 -1.180 1.949 1.00 95.94 101 SER A C 1
ATOM 716 O O . SER A 1 101 ? 3.414 -0.184 1.309 1.00 95.94 101 SER A O 1
ATOM 718 N N . LEU A 1 102 ? 2.929 -1.841 2.748 1.00 95.69 102 LEU A N 1
ATOM 719 C CA . LEU A 1 102 ? 1.622 -1.331 3.131 1.00 95.69 102 LEU A CA 1
ATOM 720 C C . LEU A 1 102 ? 1.806 -0.409 4.339 1.00 95.69 102 LEU A C 1
ATOM 722 O O . LEU A 1 102 ? 2.244 -0.843 5.402 1.00 95.69 102 LEU A O 1
ATOM 726 N N . CYS A 1 103 ? 1.468 0.863 4.179 1.00 95.94 103 CYS A N 1
ATOM 727 C CA . CYS A 1 103 ? 1.484 1.839 5.260 1.00 95.94 103 CYS A CA 1
ATOM 728 C C . CYS A 1 103 ? 0.076 1.961 5.841 1.00 95.94 103 CYS A C 1
ATOM 730 O O . CYS A 1 103 ? -0.874 2.247 5.111 1.00 95.94 103 CYS A O 1
ATOM 732 N N . LEU A 1 104 ? -0.049 1.765 7.149 1.00 95.31 104 LEU A N 1
ATOM 733 C CA . LEU A 1 104 ? -1.282 1.938 7.901 1.00 95.31 104 LEU A CA 1
ATOM 734 C C . LEU A 1 104 ? -1.238 3.255 8.678 1.00 95.31 104 LEU A C 1
ATOM 736 O O . LEU A 1 104 ? -0.196 3.661 9.199 1.00 95.31 104 LEU A O 1
ATOM 740 N N . PHE A 1 105 ? -2.391 3.906 8.765 1.00 94.62 105 PHE A N 1
ATOM 741 C CA . PHE A 1 105 ? -2.558 5.206 9.399 1.00 94.62 105 PHE A CA 1
ATOM 742 C C . PHE A 1 105 ? -3.783 5.200 10.300 1.00 94.62 105 PHE A C 1
ATOM 744 O O . PHE A 1 105 ? -4.845 4.709 9.916 1.00 94.62 105 PHE A O 1
ATOM 751 N N . THR A 1 106 ? -3.677 5.826 11.463 1.00 93.94 106 THR A N 1
ATOM 752 C CA . THR A 1 106 ? -4.858 6.311 12.174 1.00 93.94 106 THR A CA 1
ATOM 753 C C . THR A 1 106 ? -5.344 7.622 11.538 1.00 93.94 106 THR A C 1
ATOM 755 O O . THR A 1 106 ? -4.559 8.343 10.911 1.00 93.94 106 THR A O 1
ATOM 758 N N . PRO A 1 107 ? -6.628 7.992 11.694 1.00 91.19 107 PRO A N 1
ATOM 759 C CA . PRO A 1 107 ? -7.135 9.273 11.199 1.00 91.19 107 PRO A CA 1
ATOM 760 C C . PRO A 1 107 ? -6.408 10.501 11.764 1.00 91.19 107 PRO A C 1
ATOM 762 O O . PRO A 1 107 ? -6.426 11.558 11.133 1.00 91.19 107 PRO A O 1
ATOM 765 N N . ASP A 1 108 ? -5.796 10.390 12.945 1.00 91.06 108 ASP A N 1
ATOM 766 C CA . ASP A 1 108 ? -5.024 11.473 13.556 1.00 91.06 108 ASP A CA 1
ATOM 767 C C . ASP A 1 108 ? -3.574 11.495 13.065 1.00 91.06 108 ASP A C 1
ATOM 769 O O . ASP A 1 108 ? -3.076 12.572 12.734 1.00 91.06 108 ASP A O 1
ATOM 773 N N . ASP A 1 109 ? -2.942 10.331 12.891 1.00 91.94 109 ASP A N 1
ATOM 774 C CA . ASP A 1 109 ? -1.602 10.229 12.299 1.00 91.94 109 ASP A CA 1
ATOM 775 C C . ASP A 1 109 ? -1.584 10.709 10.843 1.00 91.94 109 ASP A C 1
ATOM 777 O O . ASP A 1 109 ? -0.674 11.428 10.430 1.00 91.94 109 ASP A O 1
ATOM 781 N N . LEU A 1 110 ? -2.646 10.434 10.075 1.00 90.75 110 LEU A N 1
ATOM 782 C CA . LEU A 1 110 ? -2.772 10.960 8.714 1.00 90.75 110 LEU A CA 1
ATOM 783 C C . LEU A 1 110 ? -2.746 12.499 8.688 1.00 90.75 110 LEU A C 1
ATOM 785 O O . LEU A 1 110 ? -2.144 13.090 7.793 1.00 90.75 110 LEU A O 1
ATOM 789 N N . LYS A 1 111 ? -3.368 13.165 9.673 1.00 87.00 111 LYS A N 1
ATOM 790 C CA . LYS A 1 111 ? -3.340 14.638 9.783 1.00 87.00 111 LYS A CA 1
ATOM 791 C C . LYS A 1 111 ? -1.964 15.157 10.190 1.00 87.00 111 LYS A C 1
ATOM 793 O O . LYS A 1 111 ? -1.636 16.292 9.855 1.00 87.00 111 LYS A O 1
ATOM 798 N N . ALA A 1 112 ? -1.202 14.359 10.933 1.00 88.19 112 ALA A N 1
ATOM 799 C CA . ALA A 1 112 ? 0.162 14.666 11.341 1.00 88.19 112 ALA A CA 1
ATOM 800 C C . ALA A 1 112 ? 1.211 14.282 10.278 1.00 88.19 112 ALA A C 1
ATOM 802 O O . ALA A 1 112 ? 2.394 14.537 10.492 1.00 88.19 112 ALA A O 1
ATOM 803 N N . GLU A 1 113 ? 0.788 13.705 9.145 1.00 87.88 113 GLU A N 1
ATOM 804 C CA . GLU A 1 113 ? 1.663 13.164 8.095 1.00 87.88 113 GLU A CA 1
ATOM 805 C C . GLU A 1 113 ? 2.639 12.092 8.631 1.00 87.88 113 GLU A C 1
ATOM 807 O O . GLU A 1 113 ? 3.753 11.928 8.131 1.00 87.88 113 GLU A O 1
ATOM 812 N N . THR A 1 114 ? 2.218 11.339 9.653 1.00 91.25 114 THR A N 1
ATOM 813 C CA . THR A 1 114 ? 2.985 10.253 10.277 1.00 91.25 114 THR A CA 1
ATOM 814 C C . TH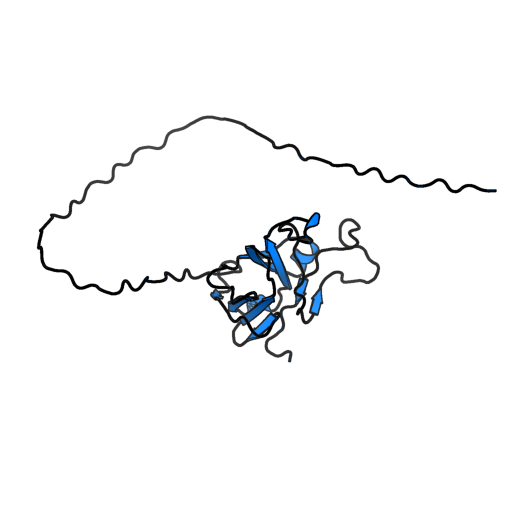R A 1 114 ? 2.418 8.894 9.888 1.00 91.25 114 THR A C 1
ATOM 816 O O . THR A 1 114 ? 1.210 8.722 9.784 1.00 91.25 114 THR A O 1
ATOM 819 N N . VAL A 1 115 ? 3.286 7.907 9.661 1.00 93.38 115 VAL A N 1
ATOM 820 C CA . VAL A 1 115 ? 2.869 6.512 9.440 1.00 93.38 115 VAL A CA 1
ATOM 821 C C . VAL A 1 115 ? 2.708 5.844 10.800 1.00 93.38 115 VAL A C 1
ATOM 823 O O . VAL A 1 115 ? 3.631 5.908 11.611 1.00 93.38 115 VAL A O 1
ATOM 826 N N . THR A 1 116 ? 1.560 5.210 11.046 1.00 93.62 116 THR A N 1
ATOM 827 C CA . THR A 1 116 ? 1.319 4.479 12.299 1.00 93.62 116 THR A CA 1
ATOM 828 C C . THR A 1 116 ? 2.100 3.173 12.311 1.00 93.62 116 THR A C 1
ATOM 830 O O . THR A 1 116 ? 2.790 2.878 13.277 1.00 93.62 116 THR A O 1
ATOM 833 N N . GLU A 1 117 ? 1.990 2.402 11.230 1.00 94.06 117 GLU A N 1
ATOM 834 C CA . GLU A 1 117 ? 2.663 1.115 11.074 1.00 94.06 117 GLU A CA 1
ATOM 835 C C . GLU A 1 117 ? 3.012 0.903 9.600 1.00 94.06 117 GLU A C 1
ATOM 837 O O . GLU A 1 117 ? 2.219 1.222 8.711 1.00 94.06 117 GLU A O 1
ATOM 842 N N . GLU A 1 118 ? 4.188 0.347 9.330 1.00 94.81 118 GLU A N 1
ATOM 843 C CA . GLU A 1 118 ? 4.592 -0.059 7.988 1.00 94.81 118 GLU A CA 1
ATOM 844 C C . GLU A 1 118 ? 4.773 -1.577 7.946 1.00 94.81 118 GLU A C 1
ATOM 846 O O . GLU A 1 118 ? 5.553 -2.147 8.706 1.00 94.81 118 GLU A O 1
ATOM 851 N N . VAL A 1 119 ? 4.045 -2.234 7.045 1.00 94.62 119 VAL A N 1
ATOM 852 C CA . VAL A 1 119 ? 4.108 -3.677 6.820 1.00 94.62 119 VAL A CA 1
ATOM 853 C C . VAL A 1 119 ? 4.857 -3.917 5.507 1.00 94.62 119 VAL A C 1
ATOM 855 O O . VAL A 1 119 ? 4.285 -3.680 4.443 1.00 94.62 119 VAL A O 1
ATOM 858 N N . PRO A 1 120 ? 6.126 -4.368 5.537 1.00 94.88 120 PRO A N 1
ATOM 859 C CA . PRO A 1 120 ? 6.870 -4.638 4.311 1.00 94.88 120 PRO A CA 1
ATOM 860 C C . PRO A 1 120 ? 6.343 -5.901 3.622 1.00 94.88 120 PRO A C 1
ATOM 862 O O . PRO A 1 120 ? 6.176 -6.932 4.272 1.00 94.88 120 PRO A O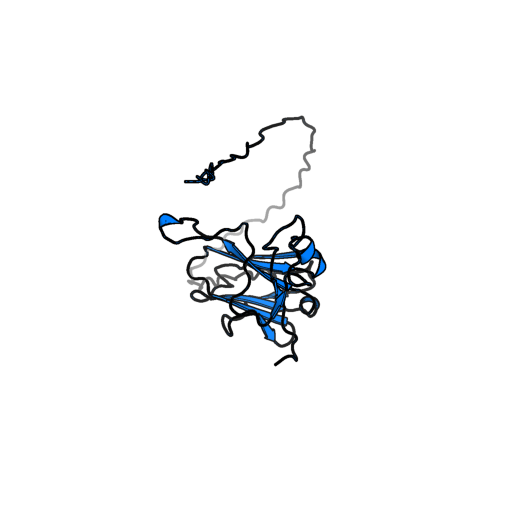 1
ATOM 865 N N . LEU A 1 121 ? 6.110 -5.867 2.315 1.00 93.94 121 LEU A N 1
ATOM 866 C CA . LEU A 1 121 ? 5.695 -7.038 1.544 1.00 93.94 121 LEU A CA 1
ATOM 867 C C . LEU A 1 121 ? 6.940 -7.756 1.022 1.00 93.94 121 LEU A C 1
ATOM 869 O O . LEU A 1 121 ? 7.802 -7.157 0.385 1.00 93.94 121 LEU A O 1
ATOM 873 N N . ASP A 1 122 ? 7.024 -9.054 1.301 1.00 91.81 122 ASP A N 1
ATOM 874 C CA . ASP A 1 122 ? 8.102 -9.904 0.787 1.00 91.81 122 ASP A CA 1
ATOM 875 C C . ASP A 1 122 ? 7.843 -10.238 -0.696 1.00 91.81 122 ASP A C 1
ATOM 877 O O . ASP A 1 122 ? 6.805 -10.842 -0.978 1.00 91.81 122 ASP A O 1
ATOM 881 N N . PRO A 1 123 ? 8.746 -9.907 -1.639 1.00 91.12 123 PRO A N 1
ATOM 882 C CA . PRO A 1 123 ? 8.586 -10.233 -3.057 1.00 91.12 123 PRO A CA 1
ATOM 883 C C . PRO A 1 123 ? 8.459 -11.735 -3.368 1.00 91.12 123 PRO A C 1
ATOM 885 O O . PRO A 1 123 ? 8.009 -12.081 -4.454 1.00 91.12 123 PRO A O 1
ATOM 888 N N . LEU A 1 124 ? 8.868 -12.631 -2.465 1.00 89.81 124 LEU A N 1
ATOM 889 C CA . LEU A 1 124 ? 8.748 -14.081 -2.657 1.00 89.81 124 LEU A CA 1
ATOM 890 C C . LEU A 1 124 ? 7.380 -14.619 -2.219 1.00 89.81 124 LEU A C 1
ATOM 892 O O . LEU A 1 124 ? 6.863 -15.547 -2.834 1.00 89.81 124 LEU A O 1
ATOM 896 N N . LEU A 1 125 ? 6.789 -14.033 -1.174 1.00 91.69 125 LEU A N 1
ATOM 897 C CA . LEU A 1 125 ? 5.538 -14.518 -0.571 1.00 91.69 125 LEU A CA 1
ATOM 898 C C . LEU A 1 125 ? 4.310 -13.675 -0.939 1.00 91.69 125 LEU A C 1
ATOM 900 O O . LEU A 1 125 ? 3.209 -14.200 -1.028 1.00 91.69 125 LEU A O 1
ATOM 904 N N . ASN A 1 126 ? 4.493 -12.369 -1.127 1.00 94.25 126 ASN A N 1
ATOM 905 C CA . ASN A 1 126 ? 3.437 -11.354 -1.235 1.00 94.25 126 ASN A CA 1
ATOM 906 C C . ASN A 1 126 ? 3.346 -10.766 -2.654 1.00 94.25 126 ASN A C 1
ATOM 908 O O . ASN A 1 126 ? 2.815 -9.673 -2.853 1.00 94.25 126 ASN A O 1
ATOM 912 N N . LEU A 1 127 ? 3.901 -11.452 -3.656 1.00 94.88 127 LEU A N 1
ATOM 913 C CA . LEU A 1 127 ? 3.876 -11.029 -5.054 1.00 94.88 127 LEU A CA 1
ATOM 914 C C . LEU A 1 127 ? 3.529 -12.220 -5.945 1.00 94.88 127 LEU A C 1
ATOM 916 O O . LEU A 1 127 ? 4.205 -13.243 -5.954 1.00 94.88 127 LEU A O 1
ATOM 920 N N . THR A 1 128 ? 2.456 -12.091 -6.721 1.00 95.12 128 THR A N 1
ATOM 921 C CA . THR A 1 128 ? 2.078 -13.087 -7.729 1.00 95.12 128 THR A CA 1
ATOM 922 C C . THR A 1 128 ? 1.948 -12.384 -9.069 1.00 95.12 128 THR A C 1
ATOM 924 O O . THR A 1 128 ? 1.105 -11.502 -9.252 1.00 95.12 128 THR A O 1
ATOM 927 N N . GLY A 1 129 ? 2.817 -12.744 -10.016 1.00 93.62 129 GLY A N 1
ATOM 928 C CA . GLY A 1 129 ? 2.962 -12.010 -11.271 1.00 93.62 129 GLY A CA 1
ATOM 929 C C . GLY A 1 129 ? 3.441 -10.581 -11.006 1.00 93.62 129 GLY A C 1
ATOM 930 O O . GLY A 1 129 ? 4.568 -10.383 -10.577 1.00 93.62 129 GLY A O 1
ATOM 931 N N . ASN A 1 130 ? 2.562 -9.602 -11.228 1.00 95.00 130 ASN A N 1
ATOM 932 C CA . ASN A 1 130 ? 2.821 -8.174 -10.983 1.00 95.00 130 ASN A CA 1
ATOM 933 C C . ASN A 1 130 ? 1.867 -7.583 -9.928 1.00 95.00 130 ASN A C 1
ATOM 935 O O . ASN A 1 130 ? 1.633 -6.373 -9.905 1.00 95.00 130 ASN A O 1
ATOM 939 N N . VAL A 1 131 ? 1.239 -8.439 -9.115 1.00 96.56 131 VAL A N 1
ATOM 940 C CA . VAL A 1 131 ? 0.275 -8.026 -8.091 1.00 96.56 131 VAL A CA 1
ATOM 941 C C . VAL A 1 131 ? 0.848 -8.288 -6.708 1.00 96.56 131 VAL A C 1
ATOM 943 O O . VAL A 1 131 ? 0.994 -9.437 -6.280 1.00 96.56 131 VAL A O 1
ATOM 946 N N . TRP A 1 132 ? 1.149 -7.194 -6.021 1.00 96.50 132 TRP A N 1
ATOM 947 C CA . TRP A 1 132 ? 1.515 -7.191 -4.617 1.00 96.50 132 TRP A CA 1
ATOM 948 C C . TRP A 1 132 ? 0.266 -7.424 -3.794 1.00 96.50 132 TRP A C 1
ATOM 950 O O . TRP A 1 132 ? -0.749 -6.772 -4.033 1.00 96.50 132 TRP A O 1
ATOM 960 N N . HIS A 1 133 ? 0.319 -8.351 -2.855 1.00 96.44 133 HIS A N 1
ATOM 961 C CA . HIS A 1 133 ? -0.829 -8.706 -2.048 1.00 96.44 133 HIS A CA 1
ATOM 962 C C . HIS A 1 133 ? -0.421 -9.083 -0.634 1.00 96.44 133 HIS A C 1
ATOM 964 O O . HIS A 1 133 ? 0.680 -9.560 -0.410 1.00 96.44 133 HIS A O 1
ATOM 970 N N . VAL A 1 134 ? -1.300 -8.815 0.322 1.00 96.19 134 VAL A N 1
ATOM 971 C CA . VAL A 1 134 ? -1.106 -9.166 1.727 1.00 96.19 134 VAL A CA 1
ATOM 972 C C . VAL A 1 134 ? -2.469 -9.299 2.387 1.00 96.19 134 VAL A C 1
ATOM 974 O O . VAL A 1 134 ? -3.378 -8.512 2.118 1.00 96.19 134 VAL A O 1
ATOM 977 N N . PHE A 1 135 ? -2.631 -10.282 3.263 1.00 94.88 135 PHE A N 1
ATOM 978 C CA . PHE A 1 135 ? -3.831 -10.410 4.081 1.00 94.88 135 PHE A CA 1
ATOM 979 C C . PHE A 1 135 ? -3.493 -10.124 5.532 1.00 94.88 135 PHE A C 1
ATOM 981 O O . PHE A 1 135 ? -2.643 -10.785 6.123 1.00 94.88 135 PHE A O 1
ATOM 988 N N . ILE A 1 136 ? -4.174 -9.144 6.115 1.00 94.00 136 ILE A N 1
ATOM 989 C CA . ILE A 1 136 ? -3.997 -8.811 7.522 1.00 94.00 136 ILE A CA 1
ATOM 990 C C . ILE A 1 136 ? -5.232 -9.281 8.279 1.00 94.00 136 ILE A C 1
ATOM 992 O O . ILE A 1 136 ? -6.344 -8.809 8.041 1.00 94.00 136 ILE A O 1
ATOM 996 N N . HIS A 1 137 ? -5.014 -10.233 9.181 1.00 92.94 137 HIS A N 1
ATOM 997 C CA . HIS A 1 137 ? -6.031 -10.801 10.049 1.00 92.94 137 HIS A CA 1
ATOM 998 C C . HIS A 1 137 ? -6.087 -10.030 11.371 1.00 92.94 137 HIS A C 1
ATOM 1000 O O . HIS A 1 137 ? -5.087 -9.965 12.089 1.00 92.94 137 HIS A O 1
ATOM 1006 N N . GLY A 1 138 ? -7.255 -9.488 11.707 1.00 88.12 138 GLY A N 1
ATOM 1007 C CA . GLY A 1 138 ? -7.496 -8.700 12.913 1.00 88.12 138 GLY A CA 1
ATOM 1008 C C . GLY A 1 138 ? -8.566 -7.627 12.708 1.00 88.12 138 GLY A C 1
ATOM 1009 O O . GLY A 1 138 ? -8.636 -6.989 11.657 1.00 88.12 138 GLY A O 1
ATOM 1010 N N . ASP A 1 139 ? -9.379 -7.405 13.739 1.00 82.19 139 ASP A N 1
ATOM 1011 C CA . ASP A 1 139 ? -10.514 -6.471 13.708 1.00 82.19 139 ASP A CA 1
ATOM 1012 C C . ASP A 1 139 ? -10.086 -5.004 13.921 1.00 82.19 139 ASP A C 1
ATOM 1014 O O . ASP A 1 139 ? -10.856 -4.069 13.724 1.00 82.19 139 ASP A O 1
ATOM 1018 N N . GLN A 1 140 ? -8.832 -4.763 14.309 1.00 83.38 140 GLN A N 1
ATOM 1019 C CA . GLN A 1 140 ? -8.300 -3.428 14.601 1.00 83.38 140 GLN A CA 1
ATOM 1020 C C . GLN A 1 140 ? -8.136 -2.556 13.345 1.00 83.38 140 GLN A C 1
ATOM 1022 O O . GLN A 1 140 ? -7.969 -1.344 13.451 1.00 83.38 140 GLN A O 1
ATOM 1027 N N . LEU A 1 141 ? -8.200 -3.155 12.154 1.00 85.62 141 LEU A N 1
ATOM 1028 C CA . LEU A 1 141 ? -8.026 -2.462 10.875 1.00 85.62 141 LEU A CA 1
ATOM 1029 C C . LEU A 1 141 ? -9.229 -1.606 10.469 1.00 85.62 141 LEU A C 1
ATOM 1031 O O . LEU A 1 141 ? -9.098 -0.770 9.581 1.00 85.62 141 LEU A O 1
ATOM 1035 N N . HIS A 1 142 ? -10.402 -1.813 11.069 1.00 83.25 142 HIS A N 1
ATOM 1036 C CA . HIS A 1 142 ? -11.645 -1.181 10.617 1.00 83.25 142 HIS A CA 1
ATOM 1037 C C . HIS A 1 142 ? -11.636 0.351 10.705 1.00 83.25 142 HIS A C 1
ATOM 1039 O O . HIS A 1 142 ? -12.213 1.007 9.842 1.00 83.25 142 HIS A O 1
ATOM 1045 N N . ASP A 1 143 ? -10.944 0.910 11.698 1.00 85.50 143 ASP A N 1
ATOM 1046 C CA . ASP A 1 143 ? -10.826 2.361 11.896 1.00 85.50 143 ASP A CA 1
ATOM 1047 C C . ASP A 1 143 ? -9.521 2.936 11.323 1.00 85.50 143 ASP A C 1
ATOM 1049 O O . ASP A 1 143 ? -9.199 4.112 11.521 1.00 85.50 143 ASP A O 1
ATOM 1053 N N . MET A 1 144 ? -8.751 2.109 10.613 1.00 92.31 144 MET A N 1
ATOM 1054 C CA . MET A 1 144 ? -7.489 2.503 10.010 1.00 92.31 144 MET A CA 1
ATOM 1055 C C . MET A 1 144 ? -7.650 2.874 8.538 1.00 92.31 144 MET A C 1
ATOM 1057 O O . MET A 1 144 ? -8.569 2.472 7.822 1.00 92.31 144 MET A O 1
ATOM 1061 N N . LEU A 1 145 ? -6.695 3.668 8.082 1.00 94.81 145 LEU A N 1
ATOM 1062 C CA . LEU A 1 145 ? -6.526 4.070 6.700 1.00 94.81 145 LEU A CA 1
ATOM 1063 C C . LEU A 1 145 ? -5.260 3.408 6.166 1.00 94.81 145 LEU A C 1
ATOM 1065 O O . LEU A 1 145 ? -4.359 3.063 6.932 1.00 94.81 145 LEU A O 1
ATOM 1069 N N . TYR A 1 146 ? -5.178 3.237 4.854 1.00 96.12 146 TYR A N 1
ATOM 1070 C CA . TYR A 1 146 ? -4.056 2.555 4.225 1.00 96.12 146 TYR A CA 1
ATOM 1071 C C . TYR A 1 146 ? -3.507 3.319 3.022 1.00 96.12 146 TYR A C 1
ATOM 1073 O O . TYR A 1 146 ? -4.208 4.071 2.345 1.00 96.12 146 TYR A O 1
ATOM 1081 N N . GLY A 1 147 ? -2.234 3.099 2.739 1.00 96.44 147 GLY A N 1
ATOM 1082 C CA . GLY A 1 147 ? -1.556 3.541 1.531 1.00 96.44 147 GLY A CA 1
ATOM 1083 C C . GLY A 1 147 ? -0.413 2.593 1.203 1.00 96.44 147 GLY A C 1
ATOM 1084 O O . GLY A 1 147 ? -0.110 1.685 1.976 1.00 96.44 147 GLY A O 1
ATOM 1085 N N . TYR A 1 148 ? 0.235 2.807 0.065 1.00 96.31 148 TYR A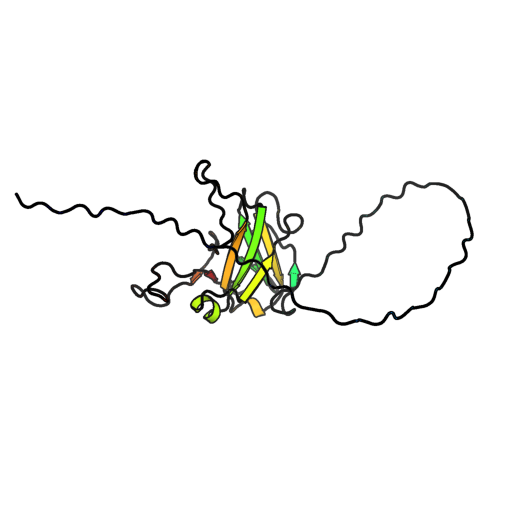 N 1
ATOM 1086 C CA . TYR A 1 148 ? 1.384 2.005 -0.339 1.00 96.31 148 TYR A CA 1
ATOM 1087 C C . TYR A 1 148 ? 2.627 2.862 -0.472 1.00 96.31 148 TYR A C 1
ATOM 1089 O O . TYR A 1 148 ? 2.579 3.985 -0.966 1.00 96.31 148 TYR A O 1
ATOM 1097 N N . ARG A 1 149 ? 3.760 2.297 -0.083 1.00 95.94 149 ARG A N 1
ATOM 1098 C CA . ARG A 1 149 ? 5.081 2.814 -0.409 1.00 95.94 149 ARG A CA 1
ATOM 1099 C C . ARG A 1 149 ? 5.710 1.839 -1.387 1.00 95.94 149 ARG A C 1
ATOM 1101 O O . ARG A 1 149 ? 5.783 0.649 -1.099 1.00 95.94 149 ARG A O 1
ATOM 1108 N N . PHE A 1 150 ? 6.134 2.331 -2.543 1.00 95.19 150 PHE A N 1
ATOM 1109 C CA . PHE A 1 150 ? 6.818 1.508 -3.535 1.00 95.19 150 PHE A CA 1
ATOM 1110 C C . PHE A 1 150 ? 8.268 1.946 -3.643 1.00 95.19 150 PHE A C 1
ATOM 1112 O O . PHE A 1 150 ? 8.551 3.130 -3.825 1.00 95.19 150 PHE A O 1
ATOM 1119 N N . ASP A 1 151 ? 9.166 0.976 -3.564 1.00 94.38 151 ASP A N 1
ATOM 1120 C CA . ASP A 1 151 ? 10.569 1.156 -3.896 1.00 94.38 151 ASP A CA 1
ATOM 1121 C C . ASP A 1 151 ? 10.826 0.675 -5.327 1.00 94.38 151 ASP A C 1
ATOM 1123 O O . ASP A 1 151 ? 10.158 -0.235 -5.827 1.00 94.38 151 ASP A O 1
ATOM 1127 N N . GLY A 1 152 ? 11.777 1.303 -6.007 1.00 92.06 152 GLY A N 1
ATOM 1128 C CA . GLY A 1 152 ? 12.097 0.998 -7.391 1.00 92.06 152 GLY A CA 1
ATOM 1129 C C . GLY A 1 152 ? 13.068 1.992 -8.010 1.00 92.06 152 GLY A C 1
ATOM 1130 O O . GLY A 1 152 ? 13.577 2.913 -7.374 1.00 92.06 152 GLY A O 1
ATOM 1131 N N . VAL A 1 153 ? 13.330 1.807 -9.301 1.00 92.56 153 VAL A N 1
ATOM 1132 C CA . VAL A 1 153 ? 14.252 2.675 -10.036 1.00 92.56 153 VAL A CA 1
ATOM 1133 C C . VAL A 1 153 ? 13.609 4.042 -10.286 1.00 92.56 153 VAL A C 1
ATOM 1135 O O . VAL A 1 153 ? 12.540 4.142 -10.892 1.00 92.56 153 VAL A O 1
ATOM 1138 N N . PHE A 1 154 ? 14.301 5.105 -9.876 1.00 92.31 154 PHE A N 1
ATOM 1139 C CA . PHE A 1 154 ? 13.968 6.481 -10.235 1.00 92.31 154 PHE A CA 1
ATOM 1140 C C . PHE A 1 154 ? 14.813 6.923 -11.439 1.00 92.31 154 PHE A C 1
ATOM 1142 O O . PHE A 1 154 ? 15.967 7.325 -11.291 1.00 92.31 154 PHE A O 1
ATOM 1149 N N . ALA A 1 155 ? 14.242 6.827 -12.640 1.00 92.56 155 ALA A N 1
ATOM 1150 C CA . ALA A 1 155 ? 14.862 7.233 -13.903 1.00 92.56 155 ALA A CA 1
ATOM 1151 C C . ALA A 1 155 ? 13.830 7.978 -14.777 1.00 92.56 155 ALA A C 1
ATOM 1153 O O . ALA A 1 155 ? 13.215 7.374 -15.670 1.00 92.56 155 ALA A O 1
ATOM 1154 N N . PRO A 1 156 ? 13.611 9.286 -14.531 1.00 91.69 156 PRO A N 1
ATOM 1155 C CA . PRO A 1 156 ? 12.611 10.094 -15.233 1.00 91.69 156 PRO A CA 1
ATOM 1156 C C . PRO A 1 156 ? 12.770 10.076 -16.757 1.00 91.69 156 PRO A C 1
ATOM 1158 O O . PRO A 1 156 ? 11.785 10.029 -17.488 1.00 91.69 156 PRO A O 1
ATOM 1161 N N . GLU A 1 157 ? 14.006 10.040 -17.253 1.00 94.25 157 GLU A N 1
ATOM 1162 C CA . GLU A 1 157 ? 14.325 9.956 -18.681 1.00 94.25 157 GLU A CA 1
ATOM 1163 C C . GLU A 1 157 ? 13.857 8.652 -19.347 1.00 94.25 157 GLU A C 1
ATOM 1165 O O . GLU A 1 157 ? 13.700 8.607 -20.566 1.00 94.25 157 GLU A O 1
ATOM 1170 N N . ARG A 1 158 ? 13.599 7.600 -18.560 1.00 91.19 158 ARG A N 1
ATOM 1171 C CA . ARG A 1 158 ? 13.022 6.322 -19.011 1.00 91.19 158 ARG A CA 1
ATOM 1172 C C . ARG A 1 158 ? 11.550 6.166 -18.615 1.00 91.19 158 ARG A C 1
ATOM 1174 O O . ARG A 1 158 ? 10.986 5.092 -18.803 1.00 91.19 15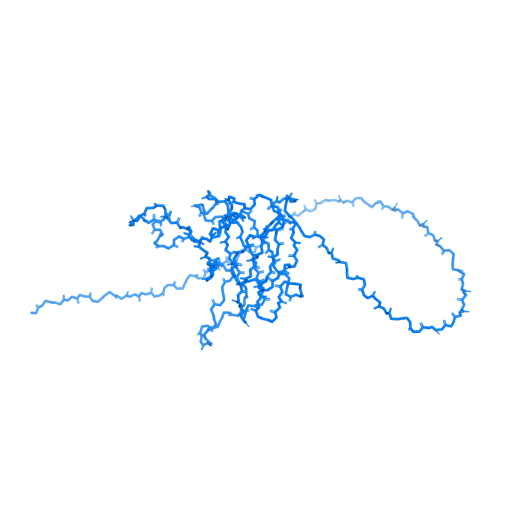8 ARG A O 1
ATOM 1181 N N . GLY A 1 159 ? 10.937 7.212 -18.056 1.00 91.06 159 GLY A N 1
ATOM 1182 C CA . GLY A 1 159 ? 9.558 7.191 -17.568 1.00 91.06 159 GLY A CA 1
ATOM 1183 C C . GLY A 1 159 ? 9.363 6.451 -16.240 1.00 91.06 159 GLY A C 1
ATOM 1184 O O . GLY A 1 159 ? 8.233 6.101 -15.912 1.00 91.06 159 GLY A O 1
ATOM 1185 N N . GLN A 1 160 ? 10.432 6.191 -15.480 1.00 90.50 160 GLN A N 1
ATOM 1186 C CA . GLN A 1 160 ? 10.364 5.507 -14.186 1.00 90.50 160 GLN A CA 1
ATOM 1187 C C . GLN A 1 160 ? 10.436 6.528 -13.045 1.00 90.50 160 GLN A C 1
ATOM 1189 O O . GLN A 1 160 ? 11.415 7.263 -12.929 1.00 90.50 160 GLN A O 1
ATOM 1194 N N . TYR A 1 161 ? 9.402 6.567 -12.204 1.00 92.56 161 TYR A N 1
ATOM 1195 C CA . TYR A 1 161 ? 9.214 7.587 -11.161 1.00 92.56 161 TYR A CA 1
ATOM 1196 C C . TYR A 1 161 ? 8.982 6.979 -9.769 1.00 92.56 161 TYR A C 1
ATOM 1198 O O . TYR A 1 161 ? 8.284 7.571 -8.949 1.00 92.56 161 TYR A O 1
ATOM 1206 N N . TYR A 1 162 ? 9.525 5.789 -9.500 1.00 92.62 162 TYR A N 1
ATOM 1207 C CA . TYR A 1 162 ? 9.402 5.175 -8.177 1.00 92.62 162 TYR A CA 1
ATOM 1208 C C . TYR A 1 162 ? 10.161 6.005 -7.142 1.00 92.62 162 TYR A C 1
ATOM 1210 O O . TYR A 1 162 ? 11.345 6.280 -7.315 1.00 92.62 162 TYR A O 1
ATOM 1218 N N . ASP A 1 163 ? 9.471 6.420 -6.085 1.00 92.38 163 ASP A N 1
ATOM 1219 C CA . ASP A 1 163 ? 10.034 7.225 -5.007 1.00 92.38 163 ASP A CA 1
ATOM 1220 C C . ASP A 1 163 ? 9.533 6.691 -3.666 1.00 92.38 163 ASP A C 1
ATOM 1222 O O . ASP A 1 163 ? 8.371 6.878 -3.298 1.00 92.38 163 ASP A O 1
ATOM 1226 N N . VAL A 1 164 ? 10.445 6.056 -2.931 1.00 92.44 164 VAL A N 1
ATOM 1227 C CA . VAL A 1 164 ? 10.185 5.460 -1.618 1.00 92.44 164 VAL A CA 1
ATOM 1228 C C . VAL A 1 164 ? 9.799 6.499 -0.565 1.00 92.44 164 VAL A C 1
ATOM 1230 O O . VAL A 1 164 ? 9.198 6.151 0.445 1.00 92.44 164 VAL A O 1
ATOM 1233 N N . SER A 1 165 ? 10.112 7.784 -0.760 1.00 90.81 165 SER A N 1
ATOM 1234 C CA . SER A 1 165 ? 9.752 8.824 0.208 1.00 90.81 165 SER A CA 1
ATOM 1235 C C . SER A 1 165 ? 8.252 9.133 0.219 1.00 90.81 165 SER A C 1
ATOM 1237 O O . SER A 1 165 ? 7.725 9.540 1.257 1.00 90.81 165 SER A O 1
ATOM 1239 N N . ASN A 1 166 ? 7.545 8.856 -0.881 1.00 91.75 166 ASN A N 1
ATOM 1240 C CA . ASN A 1 166 ? 6.124 9.153 -1.025 1.00 91.75 166 ASN A CA 1
ATOM 1241 C C . ASN A 1 166 ? 5.251 7.936 -0.698 1.00 91.75 166 ASN A C 1
ATOM 1243 O O . ASN A 1 166 ? 5.566 6.804 -1.065 1.00 91.75 166 ASN A O 1
ATOM 1247 N N . ILE A 1 167 ? 4.109 8.186 -0.054 1.00 94.69 167 ILE A N 1
ATOM 1248 C CA . ILE A 1 167 ? 3.046 7.191 0.109 1.00 94.69 167 ILE A CA 1
ATOM 1249 C C . ILE A 1 167 ? 1.971 7.477 -0.934 1.00 94.69 167 ILE A C 1
ATOM 1251 O O . ILE A 1 167 ? 1.401 8.571 -0.984 1.00 94.69 167 ILE A O 1
ATOM 1255 N N . VAL A 1 168 ? 1.679 6.485 -1.763 1.00 94.69 168 VAL A N 1
ATOM 1256 C CA . VAL A 1 168 ? 0.673 6.566 -2.816 1.00 94.69 168 VAL A CA 1
ATOM 1257 C C . VAL A 1 168 ? -0.649 5.958 -2.363 1.00 94.69 168 VAL A C 1
ATOM 1259 O O . VAL A 1 168 ? -0.701 5.024 -1.559 1.00 94.69 168 VAL A O 1
ATOM 1262 N N . VAL A 1 169 ? -1.737 6.499 -2.902 1.00 95.25 169 VAL A N 1
ATOM 1263 C CA . VAL A 1 169 ? -3.078 5.948 -2.710 1.00 95.25 169 VAL A CA 1
ATOM 1264 C C . VAL A 1 169 ? -3.270 4.770 -3.653 1.00 95.25 169 VAL A C 1
ATOM 1266 O O . VAL A 1 169 ? -2.823 4.794 -4.799 1.00 95.25 169 VAL A O 1
ATOM 1269 N N . ASP A 1 170 ? -3.964 3.750 -3.168 1.00 95.06 170 ASP A N 1
ATOM 1270 C CA . ASP A 1 170 ? -4.390 2.617 -3.975 1.00 95.06 170 ASP A CA 1
ATOM 1271 C C . ASP A 1 170 ? -5.334 3.062 -5.113 1.00 95.06 170 ASP A C 1
ATOM 1273 O O . ASP A 1 170 ? -6.376 3.664 -4.833 1.00 95.06 170 ASP A O 1
ATOM 1277 N N . PRO A 1 171 ? -5.028 2.745 -6.386 1.00 94.44 171 PRO A N 1
ATOM 1278 C CA . PRO A 1 171 ? -5.924 3.017 -7.510 1.00 94.44 171 PRO A CA 1
ATOM 1279 C C . PRO A 1 171 ? -7.319 2.393 -7.361 1.00 94.44 171 PRO A C 1
ATOM 1281 O O . PRO A 1 171 ? -8.276 2.888 -7.952 1.00 94.44 171 PRO A O 1
ATOM 1284 N N . TYR A 1 172 ? -7.432 1.313 -6.583 1.00 94.38 172 TYR A N 1
ATOM 1285 C CA . TYR A 1 172 ? -8.668 0.570 -6.341 1.00 94.38 172 TYR A CA 1
ATOM 1286 C C . TYR A 1 172 ? -9.301 0.895 -4.978 1.00 94.38 172 TYR A C 1
ATOM 1288 O O . TYR A 1 172 ? -10.201 0.183 -4.527 1.00 94.38 172 TYR A O 1
ATOM 1296 N N . ALA A 1 173 ? -8.859 1.969 -4.310 1.00 93.06 173 ALA A N 1
ATOM 1297 C CA . ALA A 1 173 ? -9.458 2.413 -3.058 1.00 93.06 173 ALA A CA 1
ATOM 1298 C C . ALA A 1 173 ? -10.948 2.737 -3.243 1.00 93.06 173 ALA A C 1
ATOM 1300 O O . ALA A 1 173 ? -11.329 3.569 -4.067 1.00 93.06 173 ALA A O 1
ATOM 1301 N N . LYS A 1 174 ? -11.801 2.116 -2.421 1.00 90.94 174 LYS A N 1
ATOM 1302 C CA . LYS A 1 174 ? -13.256 2.354 -2.443 1.00 90.94 174 LYS A CA 1
ATOM 1303 C C . LYS A 1 174 ? -13.634 3.741 -1.921 1.00 90.94 174 LYS A C 1
ATOM 1305 O O . LYS A 1 174 ? -14.621 4.324 -2.360 1.00 90.94 174 LYS A O 1
ATOM 1310 N N . ALA A 1 175 ? -12.853 4.265 -0.982 1.00 92.00 175 ALA A N 1
ATOM 1311 C CA . ALA A 1 175 ? -12.978 5.617 -0.461 1.00 92.00 175 ALA A CA 1
ATOM 1312 C C . ALA A 1 175 ? -11.590 6.152 -0.107 1.00 92.00 175 ALA A C 1
ATOM 1314 O O . ALA A 1 175 ? -10.721 5.391 0.314 1.00 92.00 175 ALA A O 1
ATOM 1315 N N . VAL A 1 176 ? -11.390 7.459 -0.275 1.00 93.12 176 VAL A N 1
ATOM 1316 C CA . VAL A 1 176 ? -10.118 8.140 -0.009 1.00 93.12 176 VAL A CA 1
ATOM 1317 C C . VAL A 1 176 ? -10.357 9.272 0.979 1.00 93.12 176 VAL A C 1
ATOM 1319 O O . VAL A 1 176 ? -11.296 10.055 0.832 1.00 93.12 176 VAL A O 1
ATOM 1322 N N . VAL A 1 177 ? -9.482 9.367 1.973 1.00 91.81 177 VAL A N 1
ATOM 1323 C CA . VAL A 1 177 ? -9.447 10.436 2.966 1.00 91.81 177 VAL A CA 1
ATOM 1324 C C . VAL A 1 177 ? -8.251 11.330 2.693 1.00 91.81 177 VAL A C 1
ATOM 1326 O O . VAL A 1 177 ? -7.143 10.876 2.417 1.00 91.81 177 VAL A O 1
ATOM 1329 N N . SER A 1 178 ? -8.501 12.628 2.776 1.00 88.62 178 SER A N 1
ATOM 1330 C CA . SER A 1 178 ? -7.497 13.680 2.706 1.00 88.62 178 SER A CA 1
ATOM 1331 C C . SER A 1 178 ? -7.940 14.783 3.669 1.00 88.62 178 SER A C 1
ATOM 1333 O O . SER A 1 178 ? -8.032 14.577 4.877 1.00 88.62 178 SER A O 1
ATOM 1335 N N . ARG A 1 179 ? -8.306 15.950 3.141 1.00 85.19 179 ARG A N 1
ATOM 1336 C CA . ARG A 1 179 ? -8.789 17.097 3.903 1.00 85.19 179 ARG A CA 1
ATOM 1337 C C . ARG A 1 179 ? -10.274 16.994 4.202 1.00 85.19 179 ARG A C 1
ATOM 1339 O O . ARG A 1 179 ? -11.073 16.649 3.339 1.00 85.19 179 ARG A O 1
ATOM 1346 N N . GLY A 1 180 ? -10.644 17.418 5.408 1.00 81.12 180 GLY A N 1
ATOM 1347 C CA . GLY A 1 180 ? -12.041 17.457 5.844 1.00 81.12 180 GLY A CA 1
ATOM 1348 C C . GLY A 1 180 ? -12.865 18.619 5.274 1.00 81.12 180 GLY A C 1
ATOM 1349 O O . GLY A 1 180 ? -14.087 18.589 5.374 1.00 81.12 180 GLY A O 1
ATOM 1350 N N . LYS A 1 181 ? -12.238 19.657 4.695 1.00 86.12 181 LYS A N 1
ATOM 1351 C CA . LYS A 1 181 ? -12.948 20.842 4.184 1.00 86.12 181 LYS A CA 1
ATOM 1352 C C . LYS A 1 181 ? -12.411 21.302 2.830 1.00 86.12 181 LYS A C 1
ATOM 1354 O O . LYS A 1 181 ? -11.209 21.486 2.653 1.00 86.12 181 LYS A O 1
ATOM 1359 N N . TYR A 1 182 ? -13.328 21.536 1.893 1.00 85.38 182 TYR A N 1
ATOM 1360 C CA . TYR A 1 182 ? -13.012 22.053 0.563 1.00 85.38 182 TYR A CA 1
ATOM 1361 C C . TYR A 1 182 ? -12.381 23.452 0.629 1.00 85.38 182 TYR A C 1
ATOM 1363 O O . TYR A 1 182 ? -12.811 24.300 1.413 1.00 85.38 182 TYR A O 1
ATOM 1371 N N . GLY A 1 183 ? -11.371 23.691 -0.212 1.00 86.88 183 GLY A N 1
ATOM 1372 C CA . GLY A 1 183 ? -10.696 24.987 -0.340 1.00 86.88 183 GLY A CA 1
ATOM 1373 C C . GLY A 1 183 ? -9.768 25.361 0.819 1.00 86.88 183 GLY A C 1
ATOM 1374 O O . GLY A 1 183 ? -9.153 26.421 0.772 1.00 86.88 183 GLY A O 1
ATOM 1375 N N . VAL A 1 184 ? -9.638 24.510 1.840 1.00 87.69 184 VAL A N 1
ATOM 1376 C CA . VAL A 1 184 ? -8.715 24.732 2.957 1.00 87.69 184 VAL A CA 1
ATOM 1377 C C . VAL A 1 184 ? -7.414 23.967 2.682 1.00 87.69 184 VAL A C 1
ATOM 1379 O O . VAL A 1 184 ? -7.465 22.762 2.410 1.00 87.69 184 VAL A O 1
ATOM 1382 N N . PRO A 1 185 ? -6.243 24.628 2.683 1.00 85.75 185 PRO A N 1
ATOM 1383 C CA . PRO A 1 185 ? -4.956 23.941 2.628 1.00 85.75 185 PRO A CA 1
ATOM 1384 C C . PRO A 1 185 ? -4.771 22.975 3.804 1.00 85.75 185 PRO A C 1
ATOM 1386 O O . PRO A 1 185 ? -5.392 23.125 4.855 1.00 85.75 185 PRO A O 1
ATOM 1389 N N . GLY A 1 186 ? -3.934 21.958 3.612 1.00 81.44 186 GLY A N 1
ATOM 1390 C CA . GLY A 1 186 ? -3.480 21.100 4.699 1.00 81.44 186 GLY A CA 1
ATOM 1391 C C . GLY A 1 186 ? -2.532 21.843 5.650 1.00 81.44 186 GLY A C 1
ATOM 1392 O O . GLY A 1 186 ? -2.274 23.038 5.467 1.00 81.44 186 GLY A O 1
ATOM 1393 N N . PRO A 1 187 ? -1.995 21.145 6.662 1.00 81.44 187 PRO A N 1
ATOM 1394 C CA . PRO A 1 187 ? -0.956 21.690 7.529 1.00 81.44 187 PRO A CA 1
ATOM 1395 C C . PRO A 1 187 ? 0.181 22.332 6.718 1.00 81.44 187 PRO A C 1
ATOM 1397 O O . PRO A 1 187 ? 0.568 21.831 5.664 1.00 81.44 187 PRO A O 1
ATOM 1400 N N . GLY A 1 188 ? 0.695 23.472 7.185 1.00 84.12 188 GLY A N 1
ATOM 1401 C CA . GLY A 1 188 ? 1.796 24.174 6.513 1.00 84.12 188 GLY A CA 1
ATOM 1402 C C . GLY A 1 188 ? 1.452 24.763 5.139 1.00 84.12 188 GLY A C 1
ATOM 1403 O O . GLY A 1 188 ? 2.336 24.855 4.293 1.00 84.12 188 GLY A O 1
ATOM 1404 N N . ASP A 1 189 ? 0.186 25.125 4.900 1.00 84.31 189 ASP A N 1
ATOM 1405 C CA . ASP A 1 189 ? -0.325 25.599 3.603 1.00 84.31 189 ASP A CA 1
ATOM 1406 C C . ASP A 1 189 ? -0.132 24.589 2.454 1.00 84.31 189 ASP A C 1
ATOM 1408 O O . ASP A 1 189 ? -0.164 24.943 1.271 1.00 84.31 189 ASP A O 1
ATOM 1412 N N . ASN A 1 190 ? 0.023 23.302 2.788 1.00 84.75 190 ASN A N 1
ATOM 1413 C CA . ASN A 1 190 ? 0.203 22.247 1.804 1.00 84.75 190 ASN A CA 1
ATOM 1414 C C . ASN A 1 190 ? -1.085 22.044 0.992 1.00 84.75 190 ASN A C 1
ATOM 1416 O O . ASN A 1 190 ? -2.127 21.615 1.498 1.00 84.75 190 ASN A O 1
ATOM 1420 N N . CYS A 1 191 ? -1.021 22.337 -0.304 1.00 84.88 191 CYS A N 1
ATOM 1421 C CA . CYS A 1 191 ? -2.137 22.146 -1.219 1.00 84.88 191 CYS A CA 1
ATOM 1422 C C . CYS A 1 191 ? -2.301 20.696 -1.695 1.00 84.88 191 CYS A C 1
ATOM 1424 O O . CYS A 1 191 ? -3.243 20.451 -2.444 1.00 84.88 191 CYS A O 1
ATOM 1426 N N . TRP A 1 192 ? -1.465 19.759 -1.233 1.00 84.06 192 TRP A N 1
ATOM 1427 C CA . TRP A 1 192 ? -1.525 18.316 -1.494 1.00 84.06 192 TRP A CA 1
ATOM 1428 C C . TRP A 1 192 ? -1.048 17.517 -0.263 1.00 84.06 192 TRP A C 1
ATOM 1430 O O . TRP A 1 192 ? 0.027 16.921 -0.295 1.00 84.06 192 TRP A O 1
ATOM 1440 N N . PRO A 1 193 ? -1.805 17.523 0.850 1.00 89.00 193 PRO A N 1
ATOM 1441 C CA . PRO A 1 193 ? -1.459 16.714 2.012 1.00 89.00 193 PRO A CA 1
ATOM 1442 C C . PRO A 1 193 ? -1.615 15.227 1.701 1.00 89.00 193 PRO A C 1
ATOM 1444 O O . PRO A 1 193 ? -2.326 14.856 0.757 1.00 89.00 193 PRO A O 1
ATOM 1447 N N . GLN A 1 194 ? -0.988 14.393 2.534 1.00 92.12 194 GLN A N 1
ATOM 1448 C CA . GLN A 1 194 ? -1.066 12.943 2.412 1.00 92.12 194 GLN A CA 1
ATOM 1449 C C . GLN A 1 194 ? -2.525 12.482 2.311 1.00 92.12 194 GLN A C 1
ATOM 1451 O O . GLN A 1 194 ? -3.411 12.936 3.040 1.00 92.12 194 GLN A O 1
ATOM 1456 N N . MET A 1 195 ? -2.769 11.583 1.364 1.00 93.12 195 MET A N 1
ATOM 1457 C CA . MET A 1 195 ? -4.062 10.943 1.160 1.00 93.12 195 MET A CA 1
ATOM 1458 C C . MET A 1 195 ? -3.933 9.456 1.470 1.00 93.12 195 MET A C 1
ATOM 1460 O O . MET A 1 195 ? -2.876 8.869 1.239 1.00 93.12 195 MET A O 1
ATOM 1464 N N . ALA A 1 196 ? -4.999 8.841 1.966 1.00 94.44 196 ALA A N 1
ATOM 1465 C CA . ALA A 1 196 ? -5.025 7.414 2.265 1.00 94.44 196 ALA A CA 1
ATOM 1466 C C . ALA A 1 196 ? -6.390 6.816 1.912 1.00 94.44 196 ALA A C 1
ATOM 1468 O O . ALA A 1 196 ? -7.411 7.502 1.964 1.00 94.44 196 ALA A O 1
ATOM 1469 N N . GLY A 1 197 ? -6.412 5.542 1.539 1.00 94.19 197 GLY A N 1
ATOM 1470 C CA . GLY A 1 197 ? -7.640 4.784 1.339 1.00 94.19 197 GLY A CA 1
ATOM 1471 C C . GLY A 1 197 ? -8.289 4.416 2.672 1.00 94.19 197 GLY A C 1
ATOM 1472 O O . GLY A 1 197 ? -7.595 4.159 3.653 1.00 94.19 197 GLY A O 1
ATOM 1473 N N . MET A 1 198 ? -9.620 4.370 2.720 1.00 93.56 198 MET A N 1
ATOM 1474 C CA . MET A 1 198 ? -10.333 3.750 3.838 1.00 93.56 198 MET A CA 1
ATOM 1475 C C . MET A 1 198 ? -10.355 2.238 3.674 1.00 93.56 198 MET A C 1
ATOM 1477 O O . MET A 1 198 ? -10.615 1.724 2.582 1.00 93.56 198 MET A O 1
ATOM 1481 N N . ILE A 1 199 ? -10.157 1.532 4.779 1.00 92.50 199 ILE A N 1
ATOM 1482 C CA . ILE A 1 199 ? -10.326 0.088 4.825 1.00 92.50 199 ILE A CA 1
ATOM 1483 C C . ILE A 1 199 ? -11.834 -0.227 4.867 1.00 92.50 199 ILE A C 1
ATOM 1485 O O . ILE A 1 199 ? -12.550 0.315 5.709 1.00 92.50 199 ILE A O 1
ATOM 1489 N N . PRO A 1 200 ? -12.366 -1.060 3.952 1.00 88.00 200 PRO A N 1
ATOM 1490 C CA . PRO A 1 200 ? -13.788 -1.378 3.945 1.00 88.00 200 PRO A CA 1
ATOM 1491 C C . PRO A 1 200 ? -14.186 -2.229 5.153 1.00 88.00 200 PRO A C 1
ATOM 1493 O O . PRO A 1 200 ? -13.437 -3.094 5.605 1.00 88.00 200 PRO A O 1
ATOM 1496 N N . LEU A 1 201 ? -15.417 -2.030 5.622 1.00 82.94 201 LEU A N 1
ATOM 1497 C CA . LEU A 1 201 ? -16.016 -2.871 6.653 1.00 82.94 201 LEU A CA 1
ATOM 1498 C C . LEU A 1 201 ? -16.537 -4.193 6.053 1.00 82.94 201 LEU A C 1
ATOM 1500 O O . LEU A 1 201 ? -17.008 -4.188 4.911 1.00 82.94 201 LEU A O 1
ATOM 1504 N N . PRO A 1 202 ? -16.561 -5.300 6.822 1.00 70.56 202 PRO A N 1
ATOM 1505 C CA . PRO A 1 202 ? -17.000 -6.621 6.348 1.00 70.56 202 PRO A CA 1
ATOM 1506 C C . PRO A 1 202 ? -18.428 -6.655 5.788 1.00 70.56 202 PRO A C 1
ATOM 1508 O O . PRO A 1 202 ? -18.770 -7.534 5.004 1.00 70.56 202 PRO A O 1
ATOM 1511 N N . HIS A 1 203 ? -19.273 -5.708 6.199 1.00 67.19 203 HIS A N 1
ATOM 1512 C CA . HIS A 1 203 ? -20.695 -5.658 5.851 1.00 67.19 203 HIS A CA 1
ATOM 1513 C C . HIS A 1 203 ? -21.047 -4.572 4.826 1.00 67.19 203 HIS A C 1
ATOM 1515 O O . HIS A 1 203 ? -22.220 -4.407 4.501 1.00 67.19 203 HIS A O 1
ATOM 1521 N N . SER A 1 204 ? -20.063 -3.826 4.313 1.00 54.78 204 SER A N 1
ATOM 1522 C CA . SER A 1 204 ? -20.292 -2.792 3.299 1.00 54.78 204 SER A CA 1
ATOM 1523 C C . SER A 1 204 ? -20.034 -3.383 1.911 1.00 54.78 204 SER A C 1
ATOM 1525 O O . SER A 1 204 ? -18.913 -3.318 1.404 1.00 54.78 204 SER A O 1
ATOM 1527 N N . THR A 1 205 ? -21.055 -4.018 1.329 1.00 44.47 205 THR A N 1
ATOM 1528 C CA . THR A 1 205 ? -21.057 -4.411 -0.094 1.00 44.47 205 THR A CA 1
ATOM 1529 C C . THR A 1 205 ? -21.691 -3.317 -0.933 1.00 44.47 205 THR A C 1
ATOM 1531 O O . THR A 1 205 ? -22.762 -2.822 -0.516 1.00 44.47 205 THR A O 1
#